Protein AF-A0A537WFZ5-F1 (afdb_monomer_lite)

Foldseek 3Di:
DPWFLFKWWDPDPQDIDTQGDQDPVLPPVFKDKDPDPVVLVVCVVVVPQPPWPPLQVVLQVVVVHQFWPTKDKDWADKIKIFGDPVSSLVSVVVQLVPVSSLVRVLVCQVVVIWMFGFGMWIWTKMKMFIHTDPVQPVDPVSVVVSLVSSLVSVCVVQVFHWADPDDRMIITGRRTRDTDTDPDTDHNVSSDDPDPPPPPDDPDDDDDDDDD

Radius of gyration: 24.65 Å; chains: 1; bounding box: 86×39×68 Å

Structure (mmCIF, N/CA/C/O backbone):
data_AF-A0A537WFZ5-F1
#
_entry.id   AF-A0A537WFZ5-F1
#
loop_
_atom_site.group_PDB
_atom_site.id
_atom_site.type_symbol
_atom_site.label_atom_id
_atom_site.label_alt_id
_atom_site.label_comp_id
_atom_site.label_asym_id
_atom_site.label_entity_id
_atom_site.label_seq_id
_atom_site.pdbx_PDB_ins_code
_atom_site.Cartn_x
_atom_site.Cartn_y
_atom_site.Cartn_z
_atom_site.occupancy
_atom_site.B_iso_or_equiv
_atom_site.auth_seq_id
_atom_site.auth_comp_id
_atom_site.auth_asym_id
_atom_site.auth_atom_id
_atom_site.pdbx_PDB_model_num
ATOM 1 N N . MET A 1 1 ? -5.715 5.660 2.283 1.00 48.41 1 MET A N 1
ATOM 2 C CA . MET A 1 1 ? -4.299 5.213 2.338 1.00 48.41 1 MET A CA 1
ATOM 3 C C . MET A 1 1 ? -4.259 3.782 2.892 1.00 48.41 1 MET A C 1
ATOM 5 O O . MET A 1 1 ? -5.272 3.344 3.417 1.00 48.41 1 MET A O 1
ATOM 9 N N . ARG A 1 2 ? -3.183 3.004 2.748 1.00 64.06 2 ARG A N 1
ATOM 10 C CA . ARG A 1 2 ? -2.953 1.803 3.579 1.00 64.06 2 ARG A CA 1
ATOM 11 C C . ARG A 1 2 ? -1.993 2.247 4.671 1.00 64.06 2 ARG A C 1
ATOM 13 O O . ARG A 1 2 ? -0.904 2.656 4.334 1.00 64.06 2 ARG A O 1
ATOM 20 N N . GLY A 1 3 ? -2.404 2.284 5.926 1.00 70.81 3 GLY A N 1
ATOM 21 C CA . GLY A 1 3 ? -1.593 2.871 6.992 1.00 70.81 3 GLY A CA 1
ATOM 22 C C . GLY A 1 3 ? -2.239 2.740 8.367 1.00 70.81 3 GLY A C 1
ATOM 23 O O . GLY A 1 3 ? -3.329 2.157 8.474 1.00 70.81 3 GLY A O 1
ATOM 24 N N . PRO A 1 4 ? -1.570 3.249 9.413 1.00 77.44 4 PRO A N 1
ATOM 25 C CA . PRO A 1 4 ? -2.107 3.225 10.759 1.00 77.44 4 PRO A CA 1
ATOM 26 C C . PRO A 1 4 ? -3.324 4.161 10.855 1.00 77.44 4 PRO A C 1
ATOM 28 O O . PRO A 1 4 ? -3.413 5.152 10.130 1.00 77.44 4 PRO A O 1
ATOM 31 N N . GLY A 1 5 ? -4.284 3.809 11.708 1.00 82.69 5 GLY A N 1
ATOM 32 C CA . GLY A 1 5 ? -5.535 4.543 11.918 1.00 82.69 5 GLY A CA 1
ATOM 33 C C . GLY A 1 5 ? -6.683 4.173 10.971 1.00 82.69 5 GLY A C 1
ATOM 34 O O . GLY A 1 5 ? -7.798 4.624 11.180 1.00 82.69 5 GLY A O 1
ATOM 35 N N . ALA A 1 6 ? -6.460 3.334 9.957 1.00 87.94 6 ALA A N 1
ATOM 36 C CA . ALA A 1 6 ? -7.540 2.751 9.152 1.00 87.94 6 ALA A CA 1
ATOM 37 C C . ALA A 1 6 ? -8.079 1.450 9.777 1.00 87.94 6 ALA A C 1
ATOM 39 O O . ALA A 1 6 ? -7.351 0.757 10.492 1.00 87.94 6 ALA A O 1
ATOM 40 N N . LEU A 1 7 ? -9.321 1.079 9.448 1.00 89.31 7 LEU A N 1
ATOM 41 C CA . LEU A 1 7 ? -9.919 -0.204 9.843 1.00 89.31 7 LEU A CA 1
ATOM 42 C C . LEU A 1 7 ? -9.693 -1.270 8.780 1.00 89.31 7 LEU A C 1
ATOM 44 O O . LEU A 1 7 ? -9.874 -1.016 7.586 1.00 89.31 7 LEU A O 1
ATOM 48 N N . TYR A 1 8 ? -9.386 -2.488 9.217 1.00 88.94 8 TYR A N 1
ATOM 49 C CA . TYR A 1 8 ? -9.155 -3.633 8.346 1.00 88.94 8 TYR A CA 1
ATOM 50 C C . TYR A 1 8 ? -9.973 -4.841 8.783 1.00 88.94 8 TYR A C 1
ATOM 52 O O . TYR A 1 8 ? -10.052 -5.147 9.968 1.00 88.94 8 TYR A O 1
ATOM 60 N N . VAL A 1 9 ? -10.531 -5.571 7.820 1.00 89.88 9 VAL A N 1
ATOM 61 C CA . VAL A 1 9 ? -11.100 -6.899 8.042 1.00 89.88 9 VAL A CA 1
ATOM 62 C C . VAL A 1 9 ? -10.014 -7.954 7.865 1.00 89.88 9 VAL A C 1
ATOM 64 O O . VAL A 1 9 ? -9.256 -7.911 6.896 1.00 89.88 9 VAL A O 1
ATOM 67 N N . VAL A 1 10 ? -9.940 -8.908 8.790 1.00 84.12 10 VAL A N 1
ATOM 68 C CA . VAL A 1 10 ? -8.989 -10.025 8.742 1.00 84.12 10 VAL A CA 1
ATOM 69 C C . VAL A 1 10 ? -9.604 -11.183 7.954 1.00 84.12 10 VAL A C 1
ATOM 71 O O . VAL A 1 10 ? -10.646 -11.723 8.329 1.00 84.12 10 VAL A O 1
ATOM 74 N N . GLU A 1 11 ? -8.951 -11.583 6.864 1.00 77.94 11 GLU A N 1
ATOM 75 C CA . GLU A 1 11 ? -9.445 -12.599 5.919 1.00 77.94 11 GLU A CA 1
ATOM 76 C C . GLU A 1 11 ? -8.850 -14.001 6.163 1.00 77.94 11 GLU A C 1
ATOM 78 O O . GLU A 1 11 ? -9.224 -14.959 5.488 1.00 77.94 11 GLU A O 1
ATOM 83 N N . GLY A 1 12 ? -7.969 -14.143 7.162 1.00 60.78 12 GLY A N 1
ATOM 84 C CA . GLY A 1 12 ? -7.248 -15.383 7.474 1.00 60.78 12 GLY A CA 1
ATOM 85 C C . GLY A 1 12 ? -5.925 -15.513 6.708 1.00 60.78 12 GLY A C 1
ATOM 86 O O . GLY A 1 12 ? -5.691 -14.826 5.717 1.00 60.78 12 GLY A O 1
ATOM 87 N N . GLY A 1 13 ? -5.008 -16.355 7.199 1.00 60.56 13 GLY A N 1
ATOM 88 C CA . GLY A 1 13 ? -3.699 -16.572 6.558 1.00 60.56 13 GLY A CA 1
ATOM 89 C C . GLY A 1 13 ? -2.814 -15.319 6.474 1.00 60.56 13 GLY A C 1
ATOM 90 O O . GLY A 1 13 ? -2.071 -15.164 5.512 1.00 60.56 13 GLY A O 1
ATOM 91 N N . GLY A 1 14 ? -2.944 -14.392 7.431 1.00 61.31 14 GLY A N 1
ATOM 92 C CA . GLY A 1 14 ? -2.208 -13.119 7.445 1.00 61.31 14 GLY A CA 1
ATOM 93 C C . GLY A 1 14 ? -2.745 -12.052 6.482 1.00 61.31 14 GLY A C 1
ATOM 94 O O . GLY A 1 14 ? -2.191 -10.959 6.416 1.00 61.31 14 GLY A O 1
ATOM 95 N N . ARG A 1 15 ? -3.830 -12.336 5.749 1.00 70.31 15 ARG A N 1
ATOM 96 C CA . ARG A 1 15 ? -4.445 -11.392 4.811 1.00 70.31 15 ARG A CA 1
ATOM 97 C C . ARG A 1 15 ? -5.442 -10.478 5.508 1.00 70.31 15 ARG A C 1
ATOM 99 O O . ARG A 1 15 ? -6.184 -10.900 6.398 1.00 70.31 15 ARG A O 1
ATOM 106 N N . TYR A 1 16 ? -5.488 -9.238 5.044 1.00 78.88 16 TYR A N 1
ATOM 107 C CA . TYR A 1 16 ? -6.430 -8.236 5.508 1.00 78.88 16 TYR A CA 1
ATOM 108 C C . TYR A 1 16 ? -6.828 -7.297 4.370 1.00 78.88 16 TYR A C 1
ATOM 110 O O . TYR A 1 16 ? -6.044 -7.028 3.457 1.00 78.88 16 TYR A O 1
ATOM 118 N N . ALA A 1 17 ? -8.051 -6.780 4.443 1.00 82.19 17 ALA A N 1
ATOM 119 C CA . ALA A 1 17 ? -8.586 -5.813 3.496 1.00 82.19 17 ALA A CA 1
ATOM 120 C C . ALA A 1 17 ? -9.059 -4.567 4.240 1.00 82.19 17 ALA A C 1
ATOM 122 O O . ALA A 1 17 ? -9.634 -4.650 5.322 1.00 82.19 17 ALA A O 1
ATOM 123 N N . LYS A 1 18 ? -8.800 -3.392 3.670 1.00 86.25 18 LYS A N 1
ATOM 124 C CA . LYS A 1 18 ? -9.205 -2.128 4.284 1.00 86.25 18 LYS A CA 1
ATOM 125 C C . LYS A 1 18 ? -10.718 -1.940 4.177 1.00 86.25 18 LYS A C 1
ATOM 127 O O . LYS A 1 18 ? -11.289 -2.160 3.112 1.00 86.25 18 LYS A O 1
ATOM 132 N N . VAL A 1 19 ? -11.329 -1.493 5.266 1.00 89.12 19 VAL A N 1
ATOM 133 C CA . VAL A 1 19 ? -12.771 -1.260 5.400 1.00 89.12 19 VAL A CA 1
ATOM 134 C C . VAL A 1 19 ? -13.070 0.235 5.401 1.00 89.12 19 VAL A C 1
ATOM 136 O O . VAL A 1 19 ? -13.844 0.703 4.569 1.00 89.12 19 VAL A O 1
ATOM 139 N N . CYS A 1 20 ? -1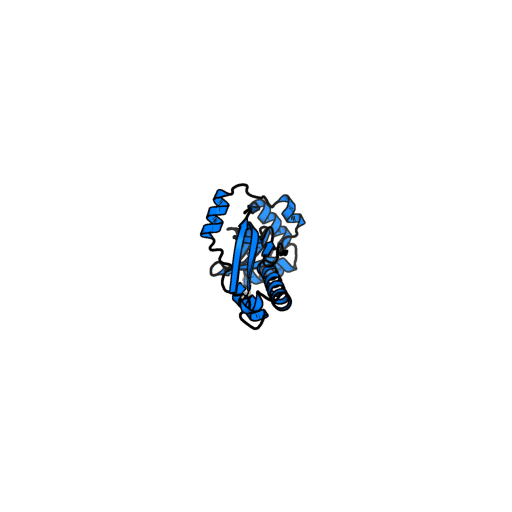2.413 0.983 6.289 1.00 90.12 20 CYS A N 1
ATOM 140 C CA . CYS A 1 20 ? -12.587 2.425 6.439 1.00 90.12 20 CYS A CA 1
ATOM 141 C C . CYS A 1 20 ? -11.230 3.119 6.528 1.00 90.12 20 CYS A C 1
ATOM 143 O O . CYS A 1 20 ? -10.274 2.556 7.064 1.00 90.12 20 CYS A O 1
ATOM 145 N N . ASP A 1 21 ? -11.158 4.338 6.004 1.00 88.12 21 ASP A N 1
ATOM 146 C CA . ASP A 1 21 ? -10.028 5.241 6.197 1.00 88.12 21 ASP A CA 1
ATOM 147 C C . ASP A 1 21 ? -10.410 6.276 7.258 1.00 88.12 21 ASP A C 1
ATOM 149 O O . ASP A 1 21 ? -11.473 6.889 7.152 1.00 88.12 21 ASP A O 1
ATOM 153 N N . ALA A 1 22 ? -9.532 6.506 8.233 1.00 86.00 22 ALA A N 1
ATOM 154 C CA . ALA A 1 22 ? -9.640 7.684 9.079 1.00 86.00 22 ALA A CA 1
ATOM 155 C C . ALA A 1 22 ? -9.398 8.949 8.252 1.00 86.00 22 ALA A C 1
ATOM 157 O O . ALA A 1 22 ? -8.610 8.956 7.297 1.00 86.00 22 ALA A O 1
ATOM 158 N N . GLU A 1 23 ? -10.069 10.033 8.630 1.00 83.00 23 GLU A N 1
ATOM 159 C CA . GLU A 1 23 ? -9.853 11.317 7.980 1.00 83.00 23 GLU A CA 1
ATOM 160 C C . GLU A 1 23 ? -8.439 11.846 8.277 1.00 83.00 23 GLU A C 1
ATOM 162 O O . GLU A 1 23 ? -7.976 11.736 9.416 1.00 83.00 23 GLU A O 1
ATOM 167 N N . PRO A 1 24 ? -7.744 12.451 7.292 1.00 80.06 24 PRO A N 1
ATOM 168 C CA . PRO A 1 24 ? -6.348 12.870 7.452 1.00 80.06 24 PRO A CA 1
ATOM 169 C C . PRO A 1 24 ? -6.105 13.762 8.673 1.00 80.06 24 PRO A C 1
ATOM 171 O O . PRO A 1 24 ? -5.139 13.558 9.403 1.00 80.06 24 PRO A O 1
ATOM 174 N N . HIS A 1 25 ? -7.026 14.688 8.944 1.00 80.12 25 HIS A N 1
ATOM 175 C CA . HIS A 1 25 ? -6.918 15.641 10.046 1.00 80.12 25 HIS A CA 1
ATOM 176 C C . HIS A 1 25 ? -6.938 14.973 11.435 1.00 80.12 25 HIS A C 1
ATOM 178 O O . HIS A 1 25 ? -6.377 15.512 12.383 1.00 80.12 25 HIS A O 1
ATOM 184 N N . VAL A 1 26 ? -7.553 13.789 11.566 1.00 80.75 26 VAL A N 1
ATOM 185 C CA . VAL A 1 26 ? -7.571 13.016 12.820 1.00 80.75 26 VAL A CA 1
ATOM 186 C C . VAL A 1 26 ? -6.215 12.336 13.053 1.00 80.75 26 VAL A C 1
ATOM 188 O O . VAL A 1 26 ? -5.819 12.097 14.191 1.00 80.75 26 VAL A O 1
ATOM 191 N N . LEU A 1 27 ? -5.477 12.042 11.979 1.00 82.19 27 LEU A N 1
ATOM 192 C CA . LEU A 1 27 ? -4.207 11.317 12.026 1.00 82.19 27 LEU A CA 1
ATOM 193 C C . LEU A 1 27 ? -2.995 12.229 12.264 1.00 82.19 27 LEU A C 1
ATOM 195 O O . LEU A 1 27 ? -2.023 11.786 12.878 1.00 82.19 27 LEU A O 1
ATOM 199 N N . GLU A 1 28 ? -3.041 13.484 11.805 1.00 77.62 28 GLU A N 1
ATOM 200 C CA . GLU A 1 28 ? -1.893 14.410 11.773 1.00 77.62 28 GLU A CA 1
ATOM 201 C C . GLU A 1 28 ? -1.193 14.612 13.126 1.00 77.62 28 GLU A C 1
ATOM 203 O O . GLU A 1 28 ? 0.026 14.776 13.166 1.00 77.62 28 GLU A O 1
ATOM 208 N N . THR A 1 29 ? -1.929 14.565 14.237 1.00 79.94 29 THR A N 1
ATOM 209 C CA . THR A 1 29 ? -1.378 14.765 15.590 1.00 79.94 29 THR A CA 1
ATOM 210 C C . THR A 1 29 ? -1.155 13.466 16.366 1.00 79.94 29 THR A C 1
ATOM 212 O O . THR A 1 29 ? -0.522 13.484 17.423 1.00 79.94 29 THR A O 1
ATOM 215 N N . LYS A 1 30 ? -1.654 12.340 15.844 1.00 84.44 30 LYS A N 1
ATOM 216 C CA . LYS A 1 30 ? -1.712 11.044 16.541 1.00 84.44 30 LYS A CA 1
ATOM 217 C C . LYS A 1 30 ? -0.717 10.023 16.003 1.00 84.44 30 LYS A C 1
ATOM 219 O O . LYS A 1 30 ? -0.294 9.129 16.733 1.00 84.44 30 LYS A O 1
ATOM 224 N N . VAL A 1 31 ? -0.310 10.168 14.743 1.00 83.62 31 VAL A N 1
ATOM 225 C CA . VAL A 1 31 ? 0.715 9.321 14.131 1.00 83.62 31 VAL A CA 1
ATOM 226 C C . VAL A 1 31 ? 2.101 9.807 14.540 1.00 83.62 31 VAL A C 1
ATOM 228 O O . VAL A 1 31 ? 2.489 10.945 14.279 1.00 83.62 31 VAL A O 1
ATOM 231 N N . ARG A 1 32 ? 2.889 8.916 15.140 1.00 82.75 32 ARG A N 1
ATOM 232 C CA . ARG A 1 32 ? 4.284 9.165 15.510 1.00 82.75 32 ARG A CA 1
ATOM 233 C C . ARG A 1 32 ? 5.209 8.335 14.634 1.00 82.75 32 ARG A C 1
ATOM 235 O O . ARG A 1 32 ? 4.959 7.156 14.407 1.00 82.75 32 ARG A O 1
ATOM 242 N N . LYS A 1 33 ? 6.296 8.939 14.148 1.00 77.12 33 LYS A N 1
ATOM 243 C CA . LYS A 1 33 ? 7.373 8.195 13.483 1.00 77.12 33 LYS A CA 1
ATOM 244 C C . LYS A 1 33 ? 8.338 7.665 14.538 1.00 77.12 33 LYS A C 1
ATOM 246 O O . LYS A 1 33 ? 8.934 8.450 15.274 1.00 77.12 33 LYS A O 1
ATOM 251 N N . SER A 1 34 ? 8.483 6.347 14.605 1.00 66.44 34 SER A N 1
ATOM 252 C CA . SER A 1 34 ? 9.404 5.687 15.523 1.00 66.44 34 SER A CA 1
ATOM 253 C C . SER A 1 34 ? 10.852 5.849 15.020 1.00 66.44 34 SER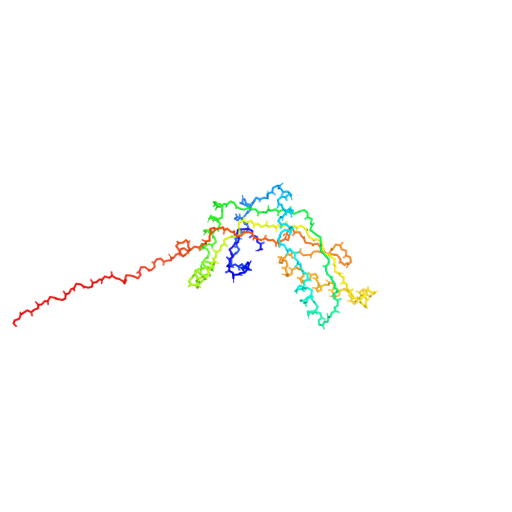 A C 1
ATOM 255 O O . SER A 1 34 ? 11.111 5.611 13.836 1.00 66.44 34 SER A O 1
ATOM 257 N N . PRO A 1 35 ? 11.804 6.281 15.869 1.00 56.03 35 PRO A N 1
ATOM 258 C CA . PRO A 1 35 ? 13.141 6.701 15.447 1.00 56.03 35 PRO A CA 1
ATOM 259 C C . PRO A 1 35 ? 14.187 5.574 15.350 1.00 56.03 35 PRO A C 1
ATOM 261 O O . PRO A 1 35 ? 15.377 5.878 15.354 1.00 56.03 35 PRO A O 1
ATOM 264 N N . THR A 1 36 ? 13.812 4.290 15.290 1.00 55.75 36 THR A N 1
ATOM 265 C CA . THR A 1 36 ? 14.770 3.166 15.405 1.00 55.75 36 THR A CA 1
ATOM 266 C C . THR A 1 36 ? 14.996 2.393 14.094 1.00 55.75 36 THR A C 1
ATOM 268 O O . THR A 1 36 ? 14.282 1.430 13.823 1.00 55.75 36 THR A O 1
ATOM 271 N N . PRO A 1 37 ? 16.047 2.720 13.308 1.00 56.59 37 PRO A N 1
ATOM 272 C CA . PRO A 1 37 ? 16.432 1.985 12.098 1.00 56.59 37 PRO A CA 1
ATOM 273 C C . PRO A 1 37 ? 16.705 0.486 12.297 1.00 56.59 37 PRO A C 1
ATOM 275 O O . PRO A 1 37 ? 16.480 -0.298 11.382 1.00 56.59 37 PRO A O 1
ATOM 278 N N . SER A 1 38 ? 17.176 0.065 13.476 1.00 56.88 38 SER A N 1
ATOM 279 C CA . SER A 1 38 ? 17.546 -1.334 13.747 1.00 56.88 38 SER A CA 1
ATOM 280 C C . SER A 1 38 ? 16.336 -2.271 13.807 1.00 56.88 38 SER A C 1
ATOM 282 O O . SER A 1 38 ? 16.296 -3.267 13.097 1.00 56.88 38 SER A O 1
ATOM 284 N N . GLN A 1 39 ? 15.296 -1.910 14.562 1.00 57.97 39 GLN A N 1
ATOM 285 C CA . GLN A 1 39 ? 14.044 -2.687 14.626 1.00 57.97 39 GLN A CA 1
ATOM 286 C C . GLN A 1 39 ? 13.294 -2.699 13.286 1.00 57.97 39 GLN A C 1
ATOM 288 O O . GLN A 1 39 ? 12.535 -3.620 12.980 1.00 57.97 39 GLN A O 1
ATOM 293 N N . VAL A 1 40 ? 13.497 -1.651 12.489 1.00 60.16 40 VAL A N 1
ATOM 294 C CA . VAL A 1 40 ? 12.935 -1.507 11.151 1.00 60.16 40 VAL A CA 1
ATOM 295 C C . VAL A 1 40 ? 13.623 -2.451 10.161 1.00 60.16 40 VAL A C 1
ATOM 297 O O . VAL A 1 40 ? 12.939 -3.065 9.346 1.00 60.16 40 VAL A O 1
ATOM 300 N N . HIS A 1 41 ? 14.946 -2.607 10.256 1.00 58.19 41 HIS A N 1
ATOM 301 C CA . HIS A 1 41 ? 15.717 -3.535 9.429 1.00 58.19 41 HIS A CA 1
ATOM 302 C C . HIS A 1 41 ? 15.302 -4.992 9.674 1.00 58.19 41 HIS A C 1
ATOM 304 O O . HIS A 1 41 ? 14.929 -5.680 8.729 1.00 58.19 41 HIS A O 1
ATOM 310 N N . ASP A 1 42 ? 15.211 -5.417 10.937 1.00 60.09 42 ASP A N 1
ATOM 311 C CA . ASP A 1 42 ? 14.790 -6.781 11.293 1.00 60.09 42 ASP A CA 1
ATOM 312 C C . ASP A 1 42 ? 13.356 -7.089 10.817 1.00 60.09 42 ASP A C 1
ATOM 314 O O . ASP A 1 42 ? 13.044 -8.198 10.373 1.00 60.09 42 ASP A O 1
ATOM 318 N N . ARG A 1 43 ? 12.455 -6.095 10.867 1.00 57.88 43 ARG A N 1
ATOM 319 C CA . ARG A 1 43 ? 11.094 -6.207 10.312 1.00 57.88 43 ARG A CA 1
ATOM 320 C C . ARG A 1 43 ? 11.085 -6.268 8.786 1.00 57.88 43 ARG A C 1
ATOM 322 O O . ARG A 1 43 ? 10.250 -6.980 8.237 1.00 57.88 43 ARG A O 1
ATOM 329 N N . LEU A 1 44 ? 11.986 -5.546 8.114 1.00 58.28 44 LEU A N 1
ATOM 330 C CA . LEU A 1 44 ? 12.176 -5.618 6.663 1.00 58.28 44 LEU A CA 1
ATOM 331 C C . LEU A 1 44 ? 12.668 -6.999 6.220 1.00 58.28 44 LEU A C 1
ATOM 333 O O . LEU A 1 44 ? 12.147 -7.551 5.255 1.00 58.28 44 LEU A O 1
ATOM 337 N N . GLU A 1 45 ? 13.616 -7.581 6.947 1.00 53.75 45 GLU A N 1
ATOM 338 C CA . GLU A 1 45 ? 14.165 -8.901 6.630 1.00 53.75 45 GLU A CA 1
ATOM 339 C C . GLU A 1 45 ? 13.177 -10.037 6.938 1.00 53.75 45 GLU A C 1
ATOM 341 O O . GLU A 1 45 ? 12.987 -10.939 6.121 1.00 53.75 45 GLU A O 1
ATOM 346 N N . SER A 1 46 ? 12.488 -9.980 8.083 1.00 50.06 46 SER A N 1
ATOM 347 C CA . SER A 1 46 ? 11.521 -11.014 8.491 1.00 50.06 46 SER A CA 1
ATOM 348 C C . SER A 1 46 ? 10.164 -10.921 7.786 1.00 50.06 46 SER A C 1
ATOM 350 O O . SER A 1 46 ? 9.443 -11.915 7.707 1.00 50.06 46 SER A O 1
ATOM 352 N N . GLY A 1 47 ? 9.806 -9.748 7.255 1.00 48.53 47 GLY A N 1
ATOM 353 C CA . GLY A 1 47 ? 8.507 -9.496 6.631 1.00 48.53 47 GLY A CA 1
ATOM 354 C C . GLY A 1 47 ? 8.322 -10.101 5.238 1.00 48.53 47 GLY A C 1
ATOM 355 O O . GLY A 1 47 ? 7.229 -9.990 4.687 1.00 48.53 47 GLY A O 1
ATOM 356 N N . GLY A 1 48 ? 9.349 -10.744 4.664 1.00 38.25 48 GLY A N 1
ATOM 357 C CA . GLY A 1 48 ? 9.216 -11.479 3.404 1.00 38.25 48 GLY A CA 1
ATOM 358 C C . GLY A 1 48 ? 8.677 -10.616 2.261 1.00 38.25 48 GLY A C 1
ATOM 359 O O . GLY A 1 48 ? 7.825 -11.064 1.494 1.00 38.25 48 GLY A O 1
ATOM 360 N N . PHE A 1 49 ? 9.124 -9.359 2.165 1.00 47.69 49 PHE A N 1
ATOM 361 C CA . PHE A 1 49 ? 8.684 -8.436 1.122 1.00 47.69 49 PHE A CA 1
ATOM 362 C C . PHE A 1 49 ? 9.250 -8.890 -0.213 1.00 47.69 49 PHE A C 1
ATOM 364 O O . PHE A 1 49 ? 10.340 -8.477 -0.588 1.00 47.69 49 PHE A O 1
ATOM 371 N N . SER A 1 50 ? 8.526 -9.754 -0.919 1.00 42.91 50 SER A N 1
ATOM 372 C CA . SER A 1 50 ? 8.824 -10.129 -2.294 1.00 42.91 50 SER A CA 1
ATOM 373 C C . SER A 1 50 ? 7.760 -9.519 -3.206 1.00 42.91 50 SER A C 1
ATOM 375 O O . SER A 1 50 ? 6.637 -10.014 -3.292 1.00 42.91 50 SER A O 1
ATOM 377 N N . LEU A 1 51 ? 8.109 -8.449 -3.919 1.00 51.91 51 LEU A N 1
ATOM 378 C CA . LEU A 1 51 ? 7.284 -7.849 -4.983 1.00 51.91 51 LEU A CA 1
ATOM 379 C C . LEU A 1 51 ? 7.119 -8.772 -6.219 1.00 51.91 51 LEU A C 1
ATOM 381 O O . LEU A 1 51 ? 6.560 -8.374 -7.236 1.00 51.91 51 LEU A O 1
ATOM 385 N N . SER A 1 52 ? 7.628 -10.004 -6.173 1.00 55.78 52 SER A N 1
ATOM 386 C CA . SER A 1 52 ? 8.470 -10.525 -7.254 1.00 55.78 52 SER A CA 1
ATOM 387 C C . SER A 1 52 ? 7.821 -11.494 -8.252 1.00 55.78 52 SER A C 1
ATOM 389 O O . SER A 1 52 ? 8.522 -11.969 -9.137 1.00 55.78 52 SER A O 1
ATOM 391 N N . GLY A 1 53 ? 6.512 -11.765 -8.190 1.00 56.25 53 GLY A N 1
ATOM 392 C CA . GLY A 1 53 ? 5.846 -12.651 -9.169 1.00 56.25 53 GLY A CA 1
ATOM 393 C C . GLY A 1 53 ? 4.529 -12.094 -9.699 1.00 56.25 53 GLY A C 1
ATOM 394 O O . GLY A 1 53 ? 4.429 -11.688 -10.851 1.00 56.25 53 GLY A O 1
ATOM 395 N N . ALA A 1 54 ? 3.533 -11.973 -8.821 1.00 64.06 54 ALA A N 1
ATOM 396 C CA . ALA A 1 54 ? 2.180 -11.573 -9.216 1.00 64.06 54 ALA A CA 1
ATOM 397 C C . ALA A 1 54 ? 2.099 -10.167 -9.845 1.00 64.06 54 ALA A C 1
ATOM 399 O O . ALA A 1 54 ? 1.256 -9.921 -10.707 1.00 64.06 54 ALA A O 1
ATOM 400 N N . LEU A 1 55 ? 2.967 -9.234 -9.432 1.00 72.25 55 LEU A N 1
ATOM 401 C CA . LEU A 1 55 ? 3.025 -7.899 -10.033 1.00 72.25 55 LEU A CA 1
ATOM 402 C C . LEU A 1 55 ? 3.604 -7.947 -11.452 1.00 72.25 55 LEU A C 1
ATOM 404 O O . LEU A 1 55 ? 3.065 -7.309 -12.354 1.00 72.25 55 LEU A O 1
ATOM 408 N N . LEU A 1 56 ? 4.669 -8.724 -11.649 1.00 76.38 56 LEU A N 1
ATOM 409 C CA . LEU A 1 56 ? 5.283 -8.929 -12.958 1.00 76.38 56 LEU A CA 1
ATOM 410 C C . LEU A 1 56 ? 4.291 -9.590 -13.927 1.00 76.38 56 LEU A C 1
ATOM 412 O O . LEU A 1 56 ? 4.132 -9.126 -15.057 1.00 76.38 56 LEU A O 1
ATOM 416 N N . ASP A 1 57 ? 3.568 -10.608 -13.457 1.00 77.62 57 ASP A N 1
ATOM 417 C CA . ASP A 1 57 ? 2.522 -11.288 -14.225 1.00 77.62 57 ASP A CA 1
ATOM 418 C C . ASP A 1 57 ? 1.384 -10.334 -14.598 1.00 77.62 57 ASP A C 1
ATOM 420 O O . ASP A 1 57 ? 0.946 -10.315 -15.745 1.00 77.62 57 ASP A O 1
ATOM 424 N N . SER A 1 58 ? 0.939 -9.492 -13.659 1.00 78.19 58 SER A N 1
ATOM 425 C CA . SER A 1 58 ? -0.091 -8.474 -13.903 1.00 78.19 58 SER A CA 1
ATOM 426 C C . SER A 1 58 ? 0.338 -7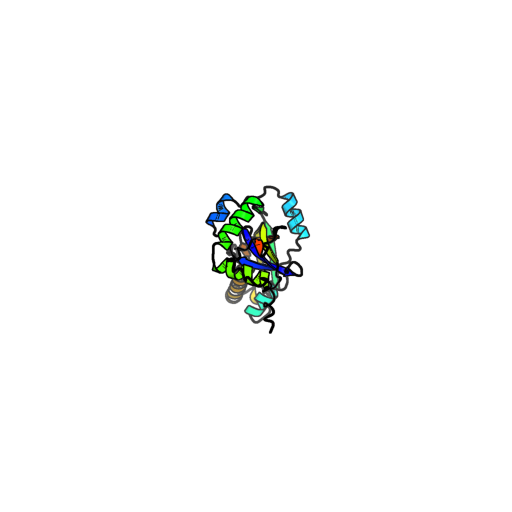.467 -14.976 1.00 78.19 58 SER A C 1
ATOM 428 O O . SER A 1 58 ? -0.423 -7.163 -15.899 1.00 78.19 58 SER A O 1
ATOM 430 N N . ILE A 1 59 ? 1.585 -6.992 -14.909 1.00 81.62 59 ILE A N 1
ATOM 431 C CA . ILE A 1 59 ? 2.138 -6.059 -15.896 1.00 81.62 59 ILE A CA 1
ATOM 432 C C . ILE A 1 59 ? 2.188 -6.716 -17.275 1.00 81.62 59 ILE A C 1
ATOM 434 O O . ILE A 1 59 ? 1.662 -6.156 -18.239 1.00 81.62 59 ILE A O 1
ATOM 438 N N . ASN A 1 60 ? 2.750 -7.919 -17.378 1.00 82.50 60 ASN A N 1
ATOM 439 C CA . ASN A 1 60 ? 2.846 -8.635 -18.650 1.00 82.50 60 ASN A CA 1
ATOM 440 C C . ASN A 1 60 ? 1.466 -9.019 -19.214 1.00 82.50 60 ASN A C 1
ATOM 442 O O . ASN A 1 60 ? 1.250 -8.920 -20.423 1.00 82.50 60 ASN A O 1
ATOM 446 N N . ALA A 1 61 ? 0.502 -9.367 -18.357 1.00 83.31 61 ALA A N 1
ATOM 447 C CA . ALA A 1 61 ? -0.883 -9.598 -18.759 1.00 83.31 61 ALA A CA 1
ATOM 448 C C . ALA A 1 61 ? -1.522 -8.327 -19.341 1.00 83.31 61 ALA A C 1
ATOM 450 O O . ALA A 1 61 ? -2.136 -8.388 -20.406 1.00 83.31 61 ALA A O 1
ATOM 451 N N . SER A 1 62 ? -1.321 -7.164 -18.707 1.00 82.94 62 SER A N 1
ATOM 452 C CA . SER A 1 62 ? -1.822 -5.878 -19.221 1.00 82.94 62 SER A CA 1
ATOM 453 C C . SER A 1 62 ? -1.209 -5.492 -20.575 1.00 82.94 62 SER A C 1
ATOM 455 O O . SER A 1 62 ? -1.853 -4.839 -21.395 1.00 82.94 62 SER A O 1
ATOM 457 N N . LEU A 1 63 ? 0.022 -5.941 -20.829 1.00 82.75 63 LEU A N 1
ATOM 458 C CA . LEU A 1 63 ? 0.769 -5.714 -22.066 1.00 82.75 63 LEU A CA 1
ATOM 459 C C . LEU A 1 63 ? 0.506 -6.781 -23.145 1.00 82.75 63 LEU A C 1
ATOM 461 O O . LEU A 1 63 ? 1.036 -6.677 -24.259 1.00 82.75 63 LEU A O 1
ATOM 465 N N . GLY A 1 64 ? -0.290 -7.806 -22.822 1.00 80.00 64 GLY A N 1
ATOM 466 C CA . GLY A 1 64 ? -0.663 -8.908 -23.711 1.00 80.00 64 GLY A CA 1
ATOM 467 C C . GLY A 1 64 ? 0.494 -9.825 -24.123 1.00 80.00 64 GLY A C 1
ATOM 468 O O . GLY A 1 64 ? 0.338 -10.606 -25.059 1.00 80.00 64 GLY A O 1
ATOM 469 N N . ALA A 1 65 ? 1.662 -9.706 -23.485 1.00 80.81 65 ALA A N 1
ATOM 470 C CA . ALA A 1 65 ? 2.855 -10.500 -23.765 1.00 80.81 65 ALA A CA 1
ATOM 471 C C . ALA A 1 65 ? 3.909 -10.302 -22.666 1.00 80.81 65 ALA A C 1
ATOM 473 O O . ALA A 1 65 ? 3.912 -9.285 -21.974 1.00 80.81 65 ALA A O 1
ATOM 474 N N . THR A 1 66 ? 4.874 -11.220 -22.586 1.00 82.06 66 THR A N 1
ATOM 475 C CA . THR A 1 66 ? 6.097 -11.022 -21.798 1.00 82.06 66 THR A CA 1
ATOM 476 C C . THR A 1 66 ? 6.934 -9.915 -22.437 1.00 82.06 66 THR A C 1
ATOM 478 O O . THR A 1 66 ? 7.554 -10.108 -23.488 1.00 82.06 66 THR A O 1
ATOM 481 N N . ARG A 1 67 ? 6.872 -8.723 -21.841 1.00 84.12 67 ARG A N 1
ATOM 482 C CA . ARG A 1 67 ? 7.613 -7.526 -22.264 1.00 84.12 67 ARG A CA 1
ATOM 483 C C . ARG A 1 67 ? 8.508 -6.983 -21.155 1.00 84.12 67 ARG A C 1
ATOM 485 O O . ARG A 1 67 ? 9.534 -6.390 -21.464 1.00 84.12 67 ARG A O 1
ATOM 492 N N . VAL A 1 68 ? 8.137 -7.198 -19.895 1.00 84.88 68 VAL A N 1
ATOM 493 C CA . VAL A 1 68 ? 8.961 -6.917 -18.716 1.00 84.88 68 VAL A CA 1
ATOM 494 C C . VAL A 1 68 ? 9.555 -8.234 -18.233 1.00 84.88 68 VAL A C 1
ATOM 496 O O . VAL A 1 68 ? 8.813 -9.192 -18.004 1.00 84.88 68 VAL A O 1
ATOM 499 N N . SER A 1 69 ? 10.879 -8.283 -18.104 1.00 84.94 69 SER A N 1
ATOM 500 C CA . SER A 1 69 ? 11.624 -9.480 -17.702 1.00 84.94 69 SER A CA 1
ATOM 501 C C . SER A 1 69 ? 11.798 -9.558 -16.185 1.00 84.94 69 SER A C 1
ATOM 503 O O . SER A 1 69 ? 11.642 -10.627 -15.599 1.00 84.94 69 SER A O 1
ATOM 505 N N . SER A 1 70 ? 12.066 -8.428 -15.530 1.00 83.62 70 SER A N 1
ATOM 506 C CA . SER A 1 70 ? 12.161 -8.340 -14.073 1.00 83.62 70 SER A CA 1
ATOM 507 C C . SER A 1 70 ? 11.926 -6.915 -13.569 1.00 83.62 70 SER A C 1
ATOM 509 O O . SER A 1 70 ? 11.991 -5.938 -14.318 1.00 83.62 70 SER A O 1
ATOM 511 N N . ILE A 1 71 ? 11.634 -6.800 -12.274 1.00 81.50 71 ILE A N 1
ATOM 512 C CA . ILE A 1 71 ? 11.576 -5.523 -11.563 1.00 81.50 71 ILE A CA 1
ATOM 513 C C . ILE A 1 71 ? 12.473 -5.650 -10.339 1.00 81.50 71 ILE A C 1
ATOM 515 O O . ILE A 1 71 ? 12.167 -6.403 -9.414 1.00 81.50 71 ILE A O 1
ATOM 519 N N . GLU A 1 72 ? 13.578 -4.916 -10.340 1.00 82.38 72 GLU A N 1
ATOM 520 C CA . GLU A 1 72 ? 14.422 -4.756 -9.162 1.00 82.38 72 GLU A CA 1
ATOM 521 C C . GLU A 1 72 ? 13.843 -3.649 -8.284 1.00 82.38 72 GLU A C 1
ATOM 523 O O . GLU A 1 72 ? 13.309 -2.657 -8.787 1.00 82.38 72 GLU A O 1
ATOM 528 N N . TYR A 1 73 ? 13.961 -3.790 -6.967 1.00 77.31 73 TYR A N 1
ATOM 529 C CA . TYR A 1 73 ? 13.607 -2.727 -6.037 1.00 77.31 73 TYR A CA 1
ATOM 530 C C . TYR A 1 73 ? 14.648 -2.583 -4.936 1.00 77.31 73 TYR A C 1
ATOM 532 O O . TYR A 1 73 ? 15.308 -3.536 -4.528 1.00 77.31 73 TYR A O 1
ATOM 540 N N . THR 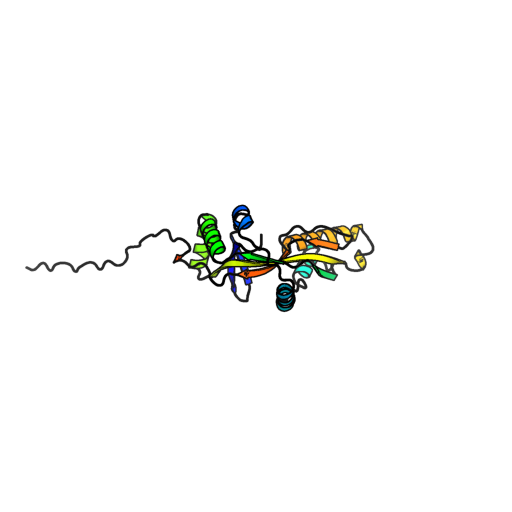A 1 74 ? 14.786 -1.360 -4.445 1.00 77.81 74 THR A N 1
ATOM 541 C CA . THR A 1 74 ? 15.624 -1.022 -3.298 1.00 77.81 74 THR A CA 1
ATOM 542 C C . THR A 1 74 ? 14.821 -0.152 -2.350 1.00 77.81 74 THR A C 1
ATOM 544 O O . THR A 1 74 ? 14.235 0.849 -2.768 1.00 77.81 74 THR A O 1
ATOM 547 N N . LEU A 1 75 ? 14.811 -0.533 -1.076 1.00 76.50 75 LEU A N 1
ATOM 548 C CA . LEU A 1 75 ? 14.184 0.226 -0.001 1.00 76.50 75 LEU A CA 1
ATOM 549 C C . LEU A 1 75 ? 15.225 1.145 0.642 1.00 76.50 75 LEU A C 1
ATOM 551 O O . LEU A 1 75 ? 16.342 0.723 0.931 1.00 76.50 75 LEU A O 1
ATOM 555 N N . ALA A 1 76 ? 14.851 2.397 0.856 1.00 76.31 76 ALA A N 1
ATOM 556 C CA . ALA A 1 76 ? 15.645 3.423 1.511 1.00 76.31 76 ALA A CA 1
ATOM 557 C C . ALA A 1 76 ? 14.795 4.137 2.566 1.00 76.31 76 ALA A C 1
ATOM 559 O O . ALA A 1 76 ? 13.566 4.174 2.468 1.00 76.31 76 ALA A O 1
ATOM 560 N N . ASP A 1 77 ? 15.467 4.702 3.568 1.00 76.69 77 ASP A N 1
ATOM 561 C CA . ASP A 1 77 ? 14.862 5.537 4.611 1.00 76.69 77 ASP A CA 1
ATOM 562 C C . ASP A 1 77 ? 13.632 4.897 5.277 1.00 76.69 77 ASP A C 1
ATOM 564 O O . ASP A 1 77 ? 12.546 5.489 5.294 1.00 76.69 77 ASP A O 1
ATOM 568 N N . PRO A 1 78 ? 13.744 3.657 5.784 1.00 75.75 78 PRO A N 1
ATOM 569 C CA . PRO A 1 78 ? 12.579 2.974 6.291 1.00 75.75 78 PRO A CA 1
ATOM 570 C C . PRO A 1 78 ? 12.164 3.579 7.639 1.00 75.75 78 PRO A C 1
ATOM 572 O O . PRO A 1 78 ? 12.989 3.895 8.497 1.00 75.75 78 PRO A O 1
ATOM 575 N N . ALA A 1 79 ? 10.860 3.743 7.823 1.00 77.56 79 ALA A N 1
ATOM 576 C CA . ALA A 1 79 ? 10.261 4.383 8.981 1.00 77.56 79 ALA A CA 1
ATOM 577 C C . ALA A 1 79 ? 9.022 3.612 9.430 1.00 77.56 79 ALA A C 1
ATOM 579 O O . ALA A 1 79 ? 8.184 3.225 8.612 1.00 77.56 79 ALA A O 1
ATOM 580 N N . ILE A 1 80 ? 8.871 3.441 10.742 1.00 77.94 80 ILE A N 1
ATOM 581 C CA . ILE A 1 80 ? 7.631 2.942 11.338 1.00 77.94 80 ILE A CA 1
ATOM 582 C C . ILE A 1 80 ? 6.798 4.143 11.756 1.00 77.94 80 ILE A C 1
ATOM 584 O O . ILE A 1 80 ? 7.266 4.993 12.505 1.00 77.94 80 ILE A O 1
ATOM 588 N N . SER A 1 81 ? 5.570 4.208 11.262 1.00 82.38 81 SER A N 1
ATOM 589 C CA . SER A 1 81 ? 4.557 5.142 11.743 1.00 82.38 81 SER A CA 1
ATOM 590 C C . SER A 1 81 ? 3.606 4.382 12.658 1.00 82.38 81 SER A C 1
ATOM 592 O O . SER A 1 81 ? 3.062 3.365 12.239 1.00 82.38 81 SER A O 1
ATOM 594 N N . GLU A 1 82 ? 3.410 4.845 13.885 1.00 83.94 82 GLU A N 1
ATOM 595 C CA . GLU A 1 82 ? 2.608 4.172 14.910 1.00 83.94 82 GLU A CA 1
ATOM 596 C C . GLU A 1 82 ? 1.620 5.128 15.576 1.00 83.94 82 GLU A C 1
ATOM 598 O O . GLU A 1 82 ? 1.837 6.339 15.619 1.00 83.94 82 GLU A O 1
ATOM 603 N N . ILE A 1 83 ? 0.524 4.572 16.081 1.00 83.38 83 ILE A N 1
ATOM 604 C CA . ILE A 1 83 ? -0.500 5.280 16.846 1.00 83.38 83 ILE A CA 1
ATOM 605 C C . ILE A 1 83 ? -0.636 4.568 18.191 1.00 83.38 83 ILE A C 1
ATOM 607 O O . ILE A 1 83 ? -0.643 3.337 18.254 1.00 83.38 83 ILE A O 1
ATOM 611 N N . SER A 1 84 ? -0.714 5.341 19.276 1.00 84.12 84 SER A N 1
ATOM 612 C CA . SER A 1 84 ? -0.898 4.778 20.614 1.00 84.12 84 SER A CA 1
ATOM 613 C C . SER A 1 84 ? -2.265 4.093 20.743 1.00 84.12 84 SER A C 1
ATOM 615 O O . SER A 1 84 ? -3.213 4.447 20.047 1.00 84.12 84 SER A O 1
ATOM 617 N N . LEU A 1 85 ? -2.400 3.128 21.657 1.00 80.31 85 LEU A N 1
ATOM 618 C CA . LEU A 1 85 ? -3.676 2.429 21.859 1.00 80.31 85 LEU A CA 1
ATOM 619 C C . LEU A 1 85 ? -4.825 3.380 22.233 1.00 80.31 85 LEU A C 1
ATOM 621 O O . LEU A 1 85 ? -5.926 3.216 21.721 1.00 80.31 85 LEU A O 1
ATOM 625 N N . SER A 1 86 ? -4.574 4.392 23.069 1.00 82.50 86 SER A N 1
ATOM 626 C CA . SER A 1 86 ? -5.593 5.391 23.425 1.00 82.50 86 SER A CA 1
ATOM 627 C C . SER A 1 86 ? -6.012 6.239 22.225 1.00 82.50 86 SER A C 1
ATOM 629 O O . SER A 1 86 ? -7.197 6.479 22.018 1.00 82.50 86 SER A O 1
ATOM 631 N N . ASP A 1 87 ? -5.046 6.647 21.399 1.00 88.06 87 ASP A N 1
ATOM 632 C CA . ASP A 1 87 ? -5.319 7.426 20.192 1.00 88.06 87 ASP A CA 1
ATOM 633 C C . ASP A 1 87 ? -6.091 6.608 19.148 1.00 88.06 87 ASP A C 1
ATOM 635 O O . ASP A 1 87 ? -6.943 7.166 18.456 1.00 88.06 87 ASP A O 1
ATOM 639 N N . LEU A 1 88 ? -5.810 5.301 19.046 1.00 85.31 88 LEU A N 1
ATOM 640 C CA . LEU A 1 88 ? -6.527 4.374 18.167 1.00 85.31 88 LEU A CA 1
ATOM 641 C C . LEU A 1 88 ? -8.002 4.275 18.540 1.00 85.31 88 LEU A C 1
ATOM 643 O O . LEU A 1 88 ? -8.829 4.398 17.646 1.00 85.31 88 LEU A O 1
ATOM 647 N N . SER A 1 89 ? -8.335 4.119 19.825 1.00 85.25 89 SER A N 1
ATOM 648 C CA . SER A 1 89 ? -9.736 4.071 20.265 1.00 85.25 89 SER A CA 1
ATOM 649 C C . SER A 1 89 ? -10.494 5.347 19.894 1.00 85.25 89 SER A C 1
ATOM 651 O O . SER A 1 89 ? -11.589 5.284 19.350 1.00 85.25 89 SER A O 1
ATOM 653 N N . GLU A 1 90 ? -9.885 6.518 20.079 1.00 86.69 90 GLU A N 1
ATOM 654 C CA . GLU A 1 90 ? -10.513 7.779 19.668 1.00 86.69 90 GLU A CA 1
ATOM 655 C C . GLU A 1 90 ? -10.693 7.889 18.140 1.00 86.69 90 GLU A C 1
ATOM 657 O O . GLU A 1 90 ? -11.669 8.468 17.662 1.00 86.69 90 GLU A O 1
ATOM 662 N N . ILE A 1 91 ? -9.745 7.363 17.355 1.00 87.75 91 ILE A N 1
ATOM 663 C CA . ILE A 1 91 ? -9.844 7.317 15.888 1.00 87.75 91 ILE A CA 1
ATOM 664 C C . ILE A 1 91 ? -10.952 6.347 15.452 1.00 87.75 91 ILE A C 1
ATOM 666 O O . ILE A 1 91 ? -11.713 6.660 14.535 1.00 87.75 91 ILE A O 1
ATOM 670 N N . GLU A 1 92 ? -11.057 5.191 16.108 1.00 89.38 92 GLU A N 1
ATOM 671 C CA . GLU A 1 92 ? -12.117 4.200 15.902 1.00 89.38 92 GLU A CA 1
ATOM 672 C C . GLU A 1 92 ? -13.495 4.813 16.136 1.00 89.38 92 GLU A C 1
ATOM 674 O O . GLU A 1 92 ? -14.334 4.760 15.237 1.00 89.38 92 GLU A O 1
ATOM 679 N N . ASP A 1 93 ? -13.696 5.466 17.280 1.00 87.38 93 ASP A N 1
ATOM 680 C CA . ASP A 1 93 ? -14.956 6.126 17.622 1.00 87.38 93 ASP A CA 1
ATOM 681 C C . ASP A 1 93 ? -15.341 7.174 16.571 1.00 87.38 93 ASP A C 1
ATOM 683 O O . ASP A 1 93 ? -16.477 7.202 16.092 1.00 87.38 93 ASP A O 1
ATOM 687 N N . ALA A 1 94 ? -14.388 8.008 16.143 1.00 87.62 94 ALA A N 1
ATOM 688 C CA . ALA A 1 94 ? -14.623 9.011 15.106 1.00 87.62 94 ALA A CA 1
ATOM 689 C C . ALA A 1 94 ? -15.009 8.382 13.751 1.00 87.62 94 ALA A C 1
ATOM 691 O O . ALA A 1 94 ? -15.877 8.903 13.047 1.00 87.62 94 ALA A O 1
ATOM 692 N N . MET A 1 95 ? -14.403 7.250 13.378 1.00 89.56 95 MET A N 1
ATOM 693 C CA . MET A 1 95 ? -14.773 6.522 12.159 1.00 89.56 95 MET A CA 1
ATOM 694 C C . MET A 1 95 ? -16.148 5.862 12.274 1.00 89.56 95 MET A C 1
ATOM 696 O O . MET A 1 95 ? -16.916 5.898 11.314 1.00 89.56 95 MET A O 1
ATOM 700 N N . LEU A 1 96 ? -16.482 5.280 13.426 1.00 89.88 96 LEU A N 1
ATOM 701 C CA . LEU A 1 96 ? -17.772 4.624 13.663 1.00 89.88 96 LEU A CA 1
ATOM 702 C C . LEU A 1 96 ? -18.928 5.626 13.798 1.00 89.88 96 LEU A C 1
ATOM 704 O O . LEU A 1 96 ? -20.074 5.289 13.525 1.00 89.88 96 LEU A O 1
ATOM 708 N N . GLN A 1 97 ? -18.658 6.899 14.088 1.00 89.62 97 GLN A N 1
ATOM 709 C CA . GLN A 1 97 ? -19.668 7.956 13.936 1.00 89.62 97 GLN A CA 1
ATOM 710 C C . GLN A 1 97 ? -20.086 8.169 12.469 1.00 89.62 97 GLN A C 1
ATOM 712 O O . GLN A 1 97 ? -21.177 8.678 12.190 1.00 89.62 97 GLN A O 1
ATOM 717 N N . GLN A 1 98 ? -19.256 7.761 11.503 1.00 88.88 98 GLN A N 1
ATOM 718 C CA . GLN A 1 98 ? -19.627 7.786 10.095 1.00 88.88 98 GLN A CA 1
ATOM 719 C C . GLN A 1 98 ? -20.503 6.576 9.769 1.00 88.88 98 GLN A C 1
ATOM 721 O O . GLN A 1 98 ? -20.008 5.467 9.566 1.00 88.88 98 GLN A O 1
ATOM 726 N N . LYS A 1 99 ? -21.809 6.813 9.600 1.00 88.31 99 LYS A N 1
ATOM 727 C CA . LYS A 1 99 ? -22.818 5.770 9.337 1.00 88.31 99 LYS A CA 1
ATOM 728 C C . LYS A 1 99 ? -22.396 4.717 8.301 1.00 88.31 99 LYS A C 1
ATOM 730 O O . LYS A 1 99 ? -22.608 3.530 8.497 1.00 88.31 99 LYS A O 1
ATOM 735 N N . ARG A 1 100 ? -21.773 5.131 7.191 1.00 91.25 100 ARG A N 1
ATOM 736 C CA . ARG A 1 100 ? -21.321 4.195 6.145 1.00 91.25 100 ARG A CA 1
ATOM 737 C C . ARG A 1 100 ? -20.243 3.226 6.645 1.00 91.25 100 ARG A C 1
ATOM 739 O O . ARG A 1 100 ? -20.236 2.063 6.229 1.00 91.25 100 ARG A O 1
ATOM 746 N N . CYS A 1 101 ? -19.307 3.721 7.453 1.00 91.50 101 CYS A N 1
ATOM 747 C CA . CYS A 1 101 ? -18.260 2.898 8.038 1.00 91.50 101 CYS A CA 1
ATOM 748 C C . CYS A 1 101 ? -18.870 1.937 9.059 1.00 91.50 101 CYS A C 1
ATOM 750 O O . CYS A 1 101 ? -18.681 0.729 8.926 1.00 91.50 101 CYS A O 1
ATOM 752 N N . ASP A 1 102 ? -19.686 2.459 9.974 1.00 92.50 102 ASP A N 1
ATOM 753 C CA . ASP A 1 102 ? -20.399 1.681 10.989 1.00 92.50 102 ASP A CA 1
ATOM 754 C C . ASP A 1 102 ? -21.239 0.543 10.391 1.00 92.50 102 ASP A C 1
ATOM 756 O O . ASP A 1 102 ? -20.978 -0.629 10.659 1.00 92.50 102 ASP A O 1
ATOM 760 N N . ASP A 1 103 ? -22.140 0.853 9.450 1.00 91.94 103 ASP A N 1
ATOM 761 C CA . ASP A 1 103 ? -22.976 -0.140 8.758 1.00 91.94 103 ASP A CA 1
ATOM 762 C C . ASP A 1 103 ? -22.125 -1.271 8.141 1.00 91.94 103 ASP A C 1
ATOM 764 O O . ASP A 1 103 ? -22.498 -2.452 8.134 1.00 91.94 103 ASP A O 1
ATOM 768 N N . THR A 1 104 ? -20.951 -0.920 7.604 1.00 93.25 104 THR A N 1
ATOM 769 C CA . THR A 1 104 ? -20.029 -1.885 6.999 1.00 93.25 104 THR A CA 1
ATOM 770 C C . THR A 1 104 ? -19.345 -2.745 8.057 1.00 93.25 104 THR A C 1
ATOM 772 O O . THR A 1 104 ? -19.299 -3.967 7.890 1.00 93.25 104 THR A O 1
ATOM 775 N N . VAL A 1 105 ? -18.839 -2.134 9.130 1.00 93.00 105 VAL A N 1
ATOM 776 C CA . VAL A 1 105 ? -18.188 -2.825 10.249 1.00 93.00 105 VAL A CA 1
ATOM 777 C C . VAL A 1 105 ? -19.178 -3.768 10.926 1.00 93.00 105 VAL A C 1
ATOM 779 O O . VAL A 1 105 ? -18.897 -4.961 11.020 1.00 93.00 105 VAL A O 1
ATOM 782 N N . GLN A 1 106 ? -20.377 -3.301 11.278 1.00 91.81 106 GLN A N 1
ATOM 783 C CA . GLN A 1 106 ? -21.415 -4.136 11.883 1.00 91.81 106 GLN A CA 1
ATOM 784 C C . GLN A 1 106 ? -21.780 -5.336 11.014 1.00 91.81 106 GLN A C 1
ATOM 786 O O . GLN A 1 106 ? -21.901 -6.454 11.513 1.00 91.81 106 GLN A O 1
ATOM 791 N N . ARG A 1 107 ? -21.937 -5.142 9.699 1.00 92.56 107 ARG A N 1
ATOM 792 C CA . ARG A 1 107 ? -22.214 -6.248 8.774 1.00 92.56 107 ARG A CA 1
ATOM 793 C C . ARG A 1 107 ? -21.098 -7.294 8.790 1.00 92.56 107 ARG A C 1
ATOM 795 O O . ARG A 1 107 ? -21.399 -8.484 8.780 1.00 92.56 107 ARG A O 1
ATOM 802 N N . LEU A 1 108 ? -19.835 -6.869 8.809 1.00 92.12 108 LEU A N 1
ATOM 803 C CA . LEU A 1 108 ? -18.685 -7.776 8.866 1.00 92.12 108 LEU A CA 1
ATOM 804 C C . LEU A 1 108 ? -18.633 -8.528 10.203 1.00 92.12 108 LEU A C 1
ATOM 806 O O . LEU A 1 108 ? -18.467 -9.748 10.209 1.00 92.12 108 LEU A O 1
ATOM 810 N N . LEU A 1 109 ? -18.851 -7.832 11.320 1.00 91.62 109 LEU A N 1
ATOM 811 C CA . LEU A 1 109 ? -18.888 -8.438 12.652 1.00 91.62 109 LEU A CA 1
ATOM 812 C C . LEU A 1 109 ? -20.029 -9.461 12.782 1.00 91.62 109 LEU A C 1
ATOM 814 O O . LEU A 1 109 ? -19.802 -10.574 13.250 1.00 91.62 109 LEU A O 1
ATOM 818 N N . LYS A 1 110 ? -21.229 -9.150 12.268 1.00 91.50 110 LYS A N 1
ATOM 819 C CA . LYS A 1 110 ? -22.380 -10.078 12.217 1.00 91.50 110 LYS A CA 1
ATOM 820 C C . LYS A 1 110 ? -22.114 -11.323 11.362 1.00 91.50 110 LYS A C 1
ATOM 822 O O . LYS A 1 110 ? -22.725 -12.362 11.582 1.00 91.50 110 LYS A O 1
ATOM 827 N N . GLN A 1 1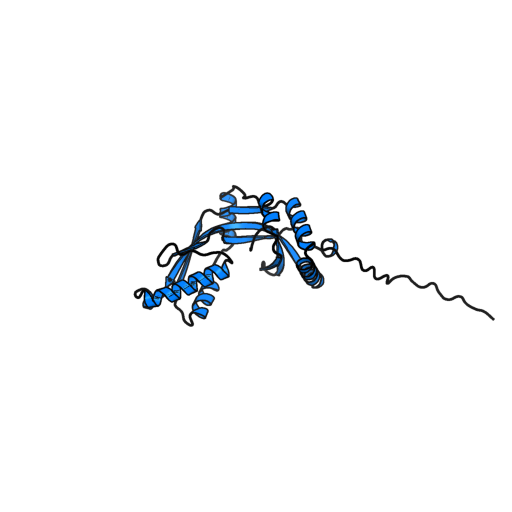11 ? -21.184 -11.245 10.411 1.00 90.81 111 GLN A N 1
ATOM 828 C CA . GLN A 1 111 ? -20.705 -12.390 9.624 1.00 90.81 111 GLN A CA 1
ATOM 829 C C . GLN A 1 111 ? -19.586 -13.181 10.329 1.00 90.81 111 GLN A C 1
ATOM 831 O O . GLN A 1 111 ? -18.980 -14.063 9.717 1.00 90.81 111 GLN A O 1
ATOM 836 N N . GLY A 1 112 ? -19.267 -12.856 11.585 1.00 87.19 112 GLY A N 1
ATOM 837 C CA . GLY A 1 112 ? -18.183 -13.474 12.348 1.00 87.19 112 GLY A CA 1
ATOM 838 C C . GLY A 1 112 ? -16.786 -13.076 11.867 1.00 87.19 112 GLY A C 1
ATOM 839 O O . GLY A 1 112 ? -15.810 -13.761 12.180 1.00 87.19 112 GLY A O 1
ATOM 840 N N . LYS A 1 113 ? -16.660 -12.005 11.073 1.00 89.88 113 LYS A N 1
ATOM 841 C CA . LYS A 1 113 ? -15.356 -11.483 10.649 1.00 89.88 113 LYS A CA 1
ATOM 842 C C . LYS A 1 113 ? -14.744 -10.646 11.767 1.00 89.88 113 LYS A C 1
ATOM 844 O O . LYS A 1 113 ? -15.454 -9.997 12.525 1.00 89.88 113 LYS A O 1
ATOM 849 N N . LYS A 1 114 ? -13.412 -10.629 11.836 1.00 88.81 114 LYS A N 1
ATOM 850 C CA . LYS A 1 114 ? -12.671 -9.748 12.747 1.00 88.81 114 LYS A CA 1
ATOM 851 C C . LYS A 1 114 ? -12.337 -8.445 12.039 1.00 88.81 114 LYS A C 1
ATOM 853 O O . LYS A 1 114 ? -11.819 -8.490 10.923 1.00 88.81 114 LYS A O 1
ATOM 858 N N . VAL A 1 115 ? -12.604 -7.318 12.693 1.00 90.50 115 VAL A N 1
ATOM 859 C CA . VAL A 1 115 ? -12.242 -5.982 12.209 1.00 90.50 115 VAL A CA 1
ATOM 860 C C . VAL A 1 115 ? -11.319 -5.333 13.231 1.00 90.50 115 VAL A C 1
ATOM 862 O O . VAL A 1 115 ? -11.675 -5.248 14.399 1.00 90.50 115 VAL A O 1
ATOM 865 N N . CYS A 1 116 ? -10.131 -4.909 12.813 1.00 88.50 116 CYS A N 1
ATOM 866 C CA . CYS A 1 116 ? -9.106 -4.369 13.704 1.00 88.50 116 CYS A CA 1
ATOM 867 C C . CYS A 1 116 ? -8.483 -3.116 13.080 1.00 88.50 116 CYS A C 1
ATOM 869 O O . CYS A 1 116 ? -8.355 -3.021 11.854 1.00 88.50 116 CYS A O 1
ATOM 871 N N . SER A 1 117 ? -8.064 -2.173 13.915 1.00 88.62 117 SER A N 1
ATOM 872 C CA . SER A 1 117 ? -7.375 -0.964 13.461 1.00 88.62 117 SER A CA 1
ATOM 873 C C . SER A 1 117 ? -5.927 -1.239 13.089 1.00 88.62 117 SER A C 1
ATOM 875 O O . SER A 1 117 ? -5.272 -2.084 13.693 1.00 88.62 117 SER A O 1
ATOM 877 N N . GLY A 1 118 ? -5.388 -0.507 12.117 1.00 85.75 118 GLY A N 1
ATOM 878 C CA . GLY A 1 118 ? -3.946 -0.468 11.881 1.00 85.75 118 GLY A CA 1
ATOM 879 C C . GLY A 1 118 ? -3.257 0.314 12.997 1.00 85.75 118 GLY A C 1
ATOM 880 O O . GLY A 1 118 ? -3.456 1.519 13.094 1.00 85.75 118 GLY A O 1
ATOM 881 N N . ALA A 1 119 ? -2.443 -0.342 13.818 1.00 83.50 119 ALA A N 1
ATOM 882 C CA . ALA A 1 119 ? -1.738 0.291 14.932 1.00 83.50 119 ALA A CA 1
ATOM 883 C C . ALA A 1 119 ? -0.388 0.878 14.513 1.00 83.50 119 ALA A C 1
ATOM 885 O O . ALA A 1 119 ? -0.012 1.969 14.935 1.00 83.50 119 ALA A O 1
ATOM 886 N N . ALA A 1 120 ? 0.330 0.173 13.641 1.00 77.88 120 ALA A N 1
ATOM 887 C CA . ALA A 1 120 ? 1.580 0.655 13.081 1.00 77.88 120 ALA A CA 1
ATOM 888 C C . ALA A 1 120 ? 1.700 0.259 11.614 1.00 77.88 120 ALA A C 1
ATOM 890 O O . ALA A 1 120 ? 1.129 -0.738 11.173 1.00 77.88 120 ALA A O 1
ATOM 891 N N . ALA A 1 121 ? 2.470 1.022 10.852 1.00 79.06 121 ALA A N 1
ATOM 892 C CA . ALA A 1 121 ? 2.813 0.668 9.492 1.00 79.06 121 ALA A CA 1
ATOM 893 C C . ALA A 1 121 ? 4.277 0.968 9.201 1.00 79.06 121 ALA A C 1
ATOM 895 O O . ALA A 1 121 ? 4.823 1.999 9.597 1.00 79.06 121 ALA A O 1
ATOM 896 N N . LEU A 1 122 ? 4.895 0.041 8.485 1.00 76.19 122 LEU A N 1
ATOM 897 C CA . LEU A 1 122 ? 6.235 0.179 7.960 1.00 76.19 122 LEU A CA 1
ATOM 898 C C . LEU A 1 122 ? 6.153 0.858 6.600 1.00 76.19 122 LEU A C 1
ATOM 900 O O . LEU A 1 122 ? 5.522 0.336 5.682 1.00 76.19 122 LEU A O 1
ATOM 904 N N . SER A 1 123 ? 6.808 2.002 6.485 1.00 78.19 123 SER A N 1
ATOM 905 C CA . SER A 1 123 ? 6.920 2.779 5.257 1.00 78.19 123 SER A CA 1
ATOM 906 C C . SER A 1 123 ? 8.378 2.897 4.835 1.00 78.19 123 SER A C 1
ATOM 908 O O . SER A 1 123 ? 9.257 2.944 5.690 1.00 78.19 123 SER A O 1
ATOM 910 N N . ALA A 1 124 ? 8.649 2.951 3.537 1.00 78.69 124 ALA A N 1
ATOM 911 C CA . ALA A 1 124 ? 9.983 3.243 3.026 1.00 78.69 124 ALA A CA 1
ATOM 912 C C . ALA A 1 124 ? 9.900 4.010 1.705 1.00 78.69 124 ALA A C 1
ATOM 914 O O . ALA A 1 124 ? 8.922 3.897 0.956 1.00 78.69 124 ALA A O 1
ATOM 915 N N . THR A 1 125 ? 10.950 4.763 1.398 1.00 83.75 125 THR A N 1
ATOM 916 C CA . THR A 1 125 ? 11.189 5.238 0.036 1.00 83.75 125 THR A CA 1
ATOM 917 C C . THR A 1 125 ? 11.680 4.067 -0.791 1.00 83.75 125 THR A C 1
ATOM 919 O O . THR A 1 125 ? 12.515 3.284 -0.352 1.00 83.75 125 THR A O 1
ATOM 922 N N . THR A 1 126 ? 11.140 3.898 -1.990 1.00 82.88 126 THR A N 1
ATOM 923 C CA . THR A 1 126 ? 11.451 2.739 -2.826 1.00 82.88 126 THR A CA 1
ATOM 924 C C . THR A 1 126 ? 11.821 3.172 -4.207 1.00 82.88 126 THR A C 1
ATOM 926 O O . THR A 1 126 ? 11.068 3.898 -4.851 1.00 82.88 126 THR A O 1
ATOM 929 N N . ARG A 1 127 ? 12.961 2.673 -4.667 1.00 87.44 127 ARG A N 1
ATOM 930 C CA . ARG A 1 127 ? 13.388 2.809 -6.050 1.00 87.44 127 ARG A CA 1
ATOM 931 C C . ARG A 1 127 ? 13.150 1.494 -6.761 1.00 87.44 127 ARG A C 1
ATOM 933 O O . ARG A 1 127 ? 13.580 0.460 -6.268 1.00 87.44 127 ARG A O 1
ATOM 940 N N . TYR A 1 128 ? 12.481 1.556 -7.898 1.00 86.06 128 TYR A N 1
ATOM 941 C CA . TYR A 1 128 ? 12.250 0.438 -8.797 1.00 86.06 128 TYR A CA 1
ATOM 942 C C . TYR A 1 128 ? 13.107 0.618 -10.041 1.00 86.06 128 TYR A C 1
ATOM 944 O O . TYR A 1 128 ? 13.206 1.732 -10.556 1.00 86.06 128 TYR A O 1
ATOM 952 N N . ARG A 1 129 ? 13.665 -0.473 -10.556 1.00 88.81 129 ARG A N 1
ATOM 953 C CA . ARG A 1 129 ? 14.239 -0.544 -11.898 1.00 88.81 129 ARG A CA 1
ATOM 954 C C . ARG A 1 129 ? 13.501 -1.618 -12.683 1.00 88.81 129 ARG A C 1
ATOM 956 O O . ARG A 1 129 ? 13.387 -2.753 -12.229 1.00 88.81 129 ARG A O 1
ATOM 963 N N . VAL A 1 130 ? 12.960 -1.240 -13.833 1.00 88.88 130 VAL A N 1
ATOM 964 C CA . VAL A 1 130 ? 12.161 -2.123 -14.685 1.00 88.88 130 VAL A CA 1
ATOM 965 C C . VAL A 1 130 ? 13.022 -2.597 -15.843 1.00 88.88 130 VAL A C 1
ATOM 967 O O . VAL A 1 130 ? 13.408 -1.805 -16.698 1.00 88.88 130 VAL A O 1
ATOM 970 N N . HIS A 1 131 ? 13.277 -3.899 -15.892 1.00 89.25 131 HIS A N 1
ATOM 971 C CA . HIS A 1 131 ? 14.005 -4.522 -16.986 1.00 89.25 131 HIS A CA 1
ATOM 972 C C . HIS A 1 131 ? 13.027 -4.963 -18.066 1.00 89.25 131 HIS A C 1
ATOM 974 O O . HIS A 1 131 ? 12.043 -5.663 -17.813 1.00 89.25 131 HIS A O 1
ATOM 980 N N . VAL A 1 132 ? 13.291 -4.515 -19.285 1.00 89.44 132 VAL A N 1
ATOM 981 C CA . VAL A 1 132 ? 12.473 -4.811 -20.456 1.00 89.44 132 VAL A CA 1
ATOM 982 C C . VAL A 1 132 ? 13.161 -5.924 -21.243 1.00 89.44 132 VAL A C 1
ATOM 984 O O . VAL A 1 132 ? 14.379 -6.048 -21.235 1.00 89.44 132 VAL A O 1
ATOM 987 N N . GLU A 1 133 ? 12.390 -6.771 -21.915 1.00 88.12 133 GLU A N 1
ATOM 988 C CA . GLU A 1 133 ? 12.943 -7.785 -22.817 1.00 88.12 133 GLU A CA 1
ATOM 989 C C . GLU A 1 133 ? 13.865 -7.147 -23.872 1.00 88.12 133 GLU A C 1
ATOM 991 O O . GLU A 1 133 ? 13.487 -6.163 -24.510 1.00 88.12 133 GLU A O 1
ATOM 996 N N . ALA A 1 134 ? 15.037 -7.749 -24.114 1.00 85.88 134 ALA A N 1
ATOM 997 C CA . ALA A 1 134 ? 16.112 -7.182 -24.944 1.00 85.88 134 ALA A CA 1
ATOM 998 C C . ALA A 1 134 ? 15.645 -6.714 -26.337 1.00 85.88 134 ALA A C 1
ATOM 1000 O O . ALA A 1 134 ? 16.116 -5.708 -26.867 1.00 85.88 134 ALA A O 1
ATOM 1001 N N . LYS A 1 135 ? 14.657 -7.408 -26.920 1.00 84.81 135 LYS A N 1
ATOM 1002 C CA . LYS A 1 135 ? 14.054 -7.062 -28.220 1.00 84.81 135 LYS A CA 1
ATOM 1003 C C . LYS A 1 135 ? 13.332 -5.707 -28.243 1.00 84.81 135 LYS A C 1
ATOM 1005 O O . LYS A 1 135 ? 13.116 -5.176 -29.325 1.00 84.81 135 LYS A O 1
ATOM 1010 N N . PHE A 1 136 ? 12.960 -5.162 -27.085 1.00 84.00 136 PHE A N 1
ATOM 1011 C CA . PHE A 1 136 ? 12.326 -3.849 -26.942 1.00 84.00 136 PHE A CA 1
ATOM 1012 C C . PHE A 1 136 ? 13.238 -2.815 -26.257 1.00 84.00 136 PHE A C 1
ATOM 1014 O O . PHE A 1 136 ? 12.862 -1.651 -26.166 1.00 84.00 136 PHE A O 1
ATOM 1021 N N . GLU A 1 137 ? 14.426 -3.194 -25.769 1.00 80.62 137 GLU A N 1
ATOM 1022 C CA . GLU A 1 137 ? 15.329 -2.264 -25.068 1.00 80.62 137 GLU A CA 1
ATOM 1023 C C . GLU A 1 137 ? 15.944 -1.210 -25.998 1.00 80.62 137 GLU A C 1
ATOM 1025 O O . GLU A 1 137 ? 16.136 -0.062 -25.591 1.00 80.62 137 GLU A O 1
ATOM 1030 N N . ALA A 1 138 ? 16.244 -1.595 -27.242 1.00 79.50 138 ALA A N 1
ATOM 1031 C CA . ALA A 1 138 ? 16.982 -0.766 -28.194 1.00 79.50 138 ALA A CA 1
ATOM 1032 C C . ALA A 1 138 ? 16.151 0.376 -28.809 1.00 79.50 138 ALA A C 1
ATOM 1034 O O . ALA A 1 138 ? 16.726 1.366 -29.261 1.00 79.50 138 ALA A O 1
ATOM 1035 N N . ASN A 1 139 ? 14.817 0.259 -28.830 1.00 82.81 139 ASN A N 1
ATOM 1036 C CA . ASN A 1 139 ? 13.927 1.248 -29.437 1.00 82.81 139 ASN A CA 1
ATOM 1037 C C . ASN A 1 139 ? 13.121 1.999 -28.368 1.00 82.81 139 ASN A C 1
ATOM 1039 O O . ASN A 1 139 ? 12.307 1.419 -27.650 1.00 82.81 139 ASN A O 1
ATOM 1043 N N . ALA A 1 140 ? 13.307 3.318 -28.293 1.00 81.38 140 ALA A N 1
ATOM 1044 C CA . ALA A 1 140 ? 12.588 4.168 -27.349 1.00 81.38 140 ALA A CA 1
ATOM 1045 C C . ALA A 1 140 ? 11.065 4.181 -27.591 1.00 81.38 140 ALA A C 1
ATOM 1047 O O . ALA A 1 140 ? 10.307 4.262 -26.620 1.00 81.38 140 ALA A O 1
ATOM 1048 N N . GLU A 1 141 ? 10.616 4.068 -28.846 1.00 85.06 141 GLU A N 1
ATOM 1049 C CA . GLU A 1 141 ? 9.188 4.038 -29.197 1.00 85.06 141 GLU A CA 1
ATOM 1050 C C . GLU A 1 141 ? 8.504 2.766 -28.684 1.00 85.06 141 GLU A C 1
ATOM 1052 O O . GLU A 1 141 ? 7.388 2.833 -28.170 1.00 85.06 141 GLU A O 1
ATOM 1057 N N . ASP A 1 142 ? 9.203 1.629 -28.722 1.00 85.44 142 ASP A N 1
ATOM 1058 C CA . ASP A 1 142 ? 8.699 0.356 -28.197 1.00 85.44 142 ASP A CA 1
ATOM 1059 C C . ASP A 1 142 ? 8.785 0.293 -26.665 1.00 85.44 142 ASP A C 1
ATOM 1061 O O . ASP A 1 142 ? 7.909 -0.270 -26.002 1.00 85.44 142 ASP A O 1
ATOM 1065 N N . ARG A 1 143 ? 9.827 0.901 -26.083 1.00 87.69 143 ARG A N 1
ATOM 1066 C CA . ARG A 1 143 ? 10.096 0.857 -24.640 1.00 87.69 143 ARG A CA 1
ATOM 1067 C C . ARG A 1 143 ? 9.170 1.757 -23.821 1.00 87.69 143 ARG A C 1
ATOM 1069 O O . ARG A 1 143 ? 8.731 1.371 -22.740 1.00 87.69 143 ARG A O 1
ATOM 1076 N N . THR A 1 144 ? 8.864 2.954 -24.317 1.00 88.75 144 THR A N 1
ATOM 1077 C CA . THR A 1 144 ? 8.045 3.956 -23.608 1.00 88.75 144 THR A CA 1
ATOM 1078 C C . THR A 1 144 ? 6.678 3.427 -23.141 1.00 88.75 144 THR A C 1
ATOM 1080 O O . THR A 1 144 ? 6.369 3.577 -21.956 1.00 88.75 144 THR A O 1
ATOM 1083 N N . PRO A 1 145 ? 5.854 2.772 -23.986 1.00 89.12 145 PRO A N 1
ATOM 1084 C CA . PRO A 1 145 ? 4.557 2.257 -23.545 1.00 89.12 145 PRO A CA 1
ATOM 1085 C C . PRO A 1 145 ? 4.681 1.129 -22.508 1.00 89.12 145 PRO A C 1
ATOM 1087 O O . PRO A 1 145 ? 3.835 1.024 -21.621 1.00 89.12 145 PRO A O 1
ATOM 1090 N N . ILE A 1 146 ? 5.744 0.318 -22.572 1.00 90.06 146 ILE A N 1
ATOM 1091 C CA . ILE A 1 146 ? 6.015 -0.755 -21.600 1.00 90.06 146 ILE A CA 1
ATOM 1092 C C . ILE A 1 146 ? 6.301 -0.153 -20.222 1.00 90.06 146 ILE A C 1
ATOM 1094 O O . ILE A 1 146 ? 5.697 -0.547 -19.225 1.00 90.06 146 ILE A O 1
ATOM 1098 N N . LEU A 1 147 ? 7.184 0.844 -20.179 1.00 91.44 147 LEU A N 1
ATOM 1099 C CA . LEU A 1 147 ? 7.549 1.544 -18.950 1.00 91.44 147 LEU A CA 1
ATOM 1100 C C . LEU A 1 147 ? 6.370 2.321 -18.355 1.00 91.44 147 LEU A C 1
ATOM 1102 O O . LEU A 1 147 ? 6.187 2.310 -17.139 1.00 91.44 147 LEU A O 1
ATOM 1106 N N . GLY A 1 148 ? 5.527 2.929 -19.195 1.00 89.88 148 GLY A N 1
ATOM 1107 C CA . GLY A 1 148 ? 4.295 3.583 -18.748 1.00 89.88 148 GLY A CA 1
ATOM 1108 C C . GLY A 1 148 ? 3.309 2.608 -18.093 1.00 89.88 148 GLY A C 1
ATOM 1109 O O . GLY A 1 148 ? 2.740 2.913 -17.043 1.00 89.88 148 GLY A O 1
ATOM 1110 N N . ALA A 1 149 ? 3.141 1.409 -18.661 1.00 88.69 149 ALA A N 1
ATOM 1111 C CA . ALA A 1 149 ? 2.314 0.364 -18.059 1.00 88.69 149 ALA A CA 1
ATOM 1112 C C . ALA A 1 149 ? 2.898 -0.137 -16.730 1.00 88.69 149 ALA A C 1
ATOM 1114 O O . ALA A 1 149 ? 2.161 -0.284 -15.754 1.00 88.69 149 ALA A O 1
ATOM 1115 N N . ALA A 1 150 ? 4.219 -0.334 -16.664 1.00 88.44 150 ALA A N 1
ATOM 1116 C CA . ALA A 1 150 ? 4.899 -0.736 -15.437 1.00 88.44 150 ALA A CA 1
ATOM 1117 C C . ALA A 1 150 ? 4.741 0.317 -14.327 1.00 88.44 150 ALA A C 1
ATOM 1119 O O . ALA A 1 150 ? 4.373 -0.028 -13.206 1.00 88.44 150 ALA A O 1
ATOM 1120 N N . GLN A 1 151 ? 4.930 1.605 -14.637 1.00 90.38 151 GLN A N 1
ATOM 1121 C CA . GLN A 1 151 ? 4.727 2.699 -13.682 1.00 90.38 151 GLN A CA 1
ATOM 1122 C C . GLN A 1 151 ? 3.291 2.734 -13.152 1.00 90.38 151 GLN A C 1
ATOM 1124 O O . GLN A 1 151 ? 3.078 2.876 -11.947 1.00 90.38 151 GLN A O 1
ATOM 1129 N N . LYS A 1 152 ? 2.301 2.584 -14.041 1.00 88.38 152 LYS A N 1
ATOM 1130 C CA . LYS A 1 152 ? 0.887 2.550 -13.660 1.00 88.38 152 LYS A CA 1
ATOM 1131 C C . LYS A 1 152 ? 0.592 1.378 -12.724 1.00 88.38 152 LYS A C 1
ATOM 1133 O O . LYS A 1 152 ? -0.015 1.580 -11.678 1.00 88.38 152 LYS A O 1
ATOM 1138 N N . ALA A 1 153 ? 1.065 0.181 -13.060 1.00 84.62 153 ALA A N 1
ATOM 1139 C CA . ALA A 1 153 ? 0.875 -0.998 -12.225 1.00 84.62 153 ALA A CA 1
ATOM 1140 C C . ALA A 1 153 ? 1.565 -0.864 -10.858 1.00 84.62 153 ALA A C 1
ATOM 1142 O O . ALA A 1 153 ? 0.987 -1.246 -9.844 1.00 84.62 153 ALA A O 1
ATOM 1143 N N . LEU A 1 154 ? 2.767 -0.278 -10.807 1.00 82.50 154 LEU A N 1
ATOM 1144 C CA . LEU A 1 154 ? 3.457 0.036 -9.552 1.00 82.50 154 LEU A CA 1
ATOM 1145 C C . LEU A 1 154 ? 2.636 1.005 -8.690 1.00 82.50 154 LEU A C 1
ATOM 1147 O O . LEU A 1 154 ? 2.490 0.784 -7.487 1.00 82.50 154 LEU A O 1
ATOM 1151 N N . ALA A 1 155 ? 2.060 2.048 -9.294 1.00 83.81 155 ALA A N 1
ATOM 1152 C CA . ALA A 1 155 ? 1.215 3.014 -8.593 1.00 83.81 155 ALA A CA 1
ATOM 1153 C C . ALA A 1 155 ? -0.084 2.382 -8.070 1.00 83.81 155 ALA A C 1
ATOM 1155 O O . ALA A 1 155 ? -0.467 2.604 -6.923 1.00 83.81 155 ALA A O 1
ATOM 1156 N N . GLU A 1 156 ? -0.738 1.541 -8.872 1.00 80.81 156 GLU A N 1
ATOM 1157 C CA . GLU A 1 156 ? -1.948 0.815 -8.470 1.00 80.81 156 GLU A CA 1
ATOM 1158 C C . GLU A 1 156 ? -1.664 -0.198 -7.355 1.00 80.81 156 GLU A C 1
ATOM 1160 O O . GLU A 1 156 ? -2.410 -0.268 -6.376 1.00 80.81 156 GLU A O 1
ATOM 1165 N N . HIS A 1 157 ? -0.566 -0.949 -7.470 1.00 76.44 157 HIS A N 1
ATOM 1166 C CA . HIS A 1 157 ? -0.161 -1.949 -6.487 1.00 76.44 157 HIS A CA 1
ATOM 1167 C C . HIS A 1 157 ? 0.161 -1.321 -5.129 1.00 76.44 157 HIS A C 1
ATOM 1169 O O . HIS A 1 157 ? -0.285 -1.809 -4.089 1.00 76.44 157 HIS A O 1
ATOM 1175 N N . THR A 1 158 ? 0.911 -0.220 -5.144 1.00 72.88 158 THR A N 1
ATOM 1176 C CA . THR A 1 158 ? 1.335 0.488 -3.928 1.00 72.88 158 THR A CA 1
ATOM 1177 C C . THR A 1 158 ? 0.265 1.436 -3.389 1.00 72.88 158 THR A C 1
ATOM 1179 O O . THR A 1 158 ? 0.354 1.858 -2.239 1.00 72.88 158 THR A O 1
ATOM 1182 N N . GLN A 1 159 ? -0.763 1.747 -4.189 1.00 72.75 159 GLN A N 1
ATOM 1183 C CA . GLN A 1 159 ? -1.772 2.778 -3.914 1.00 72.75 159 GLN A CA 1
ATOM 1184 C C . GLN A 1 159 ? -1.150 4.149 -3.604 1.00 72.75 159 GLN A C 1
ATOM 1186 O O . GLN A 1 159 ? -1.689 4.918 -2.804 1.00 72.75 159 GLN A O 1
ATOM 1191 N N . SER A 1 160 ? -0.022 4.438 -4.251 1.00 75.81 160 SER A N 1
ATOM 1192 C CA . SER A 1 160 ? 0.804 5.618 -4.015 1.00 75.81 160 SER A CA 1
ATOM 1193 C C . SER A 1 160 ? 1.263 6.241 -5.326 1.00 75.81 160 SER A C 1
ATOM 1195 O O . SER A 1 160 ? 1.221 5.629 -6.394 1.00 75.81 160 SER A O 1
ATOM 1197 N N . GLN A 1 161 ? 1.724 7.486 -5.244 1.00 84.31 161 GLN A N 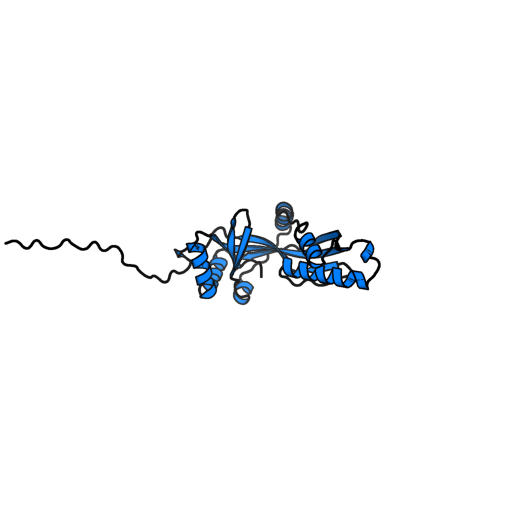1
ATOM 1198 C CA . GLN A 1 161 ? 2.312 8.164 -6.387 1.00 84.31 161 GLN A CA 1
ATOM 1199 C C . GLN A 1 161 ? 3.705 7.596 -6.678 1.00 84.31 161 GLN A C 1
ATOM 1201 O O . GLN A 1 161 ? 4.582 7.601 -5.816 1.00 84.31 161 GLN A O 1
ATOM 1206 N N . ILE A 1 162 ? 3.906 7.145 -7.915 1.00 88.19 162 ILE A N 1
ATOM 1207 C CA . ILE A 1 162 ? 5.193 6.672 -8.424 1.00 88.19 162 ILE A CA 1
ATOM 1208 C C . ILE A 1 162 ? 5.684 7.661 -9.476 1.00 88.19 162 ILE A C 1
ATOM 1210 O O . ILE A 1 162 ? 4.980 7.952 -10.444 1.00 88.19 162 ILE A O 1
ATOM 1214 N N . GLN A 1 163 ? 6.890 8.182 -9.289 1.00 91.00 163 GLN A N 1
ATOM 1215 C CA . GLN A 1 163 ? 7.529 9.151 -10.172 1.00 91.00 163 GLN A CA 1
ATOM 1216 C C . GLN A 1 163 ? 8.621 8.472 -10.996 1.00 91.00 163 GLN A C 1
ATOM 1218 O O . GLN A 1 163 ? 9.318 7.593 -10.497 1.00 91.00 163 GLN A O 1
ATOM 1223 N N . SER A 1 164 ? 8.793 8.884 -12.249 1.00 90.50 164 SER A N 1
ATOM 1224 C CA . SER A 1 164 ? 9.966 8.498 -13.035 1.00 90.50 164 SER A CA 1
ATOM 1225 C C . SER A 1 164 ? 11.162 9.334 -12.576 1.00 90.50 164 SER A C 1
ATOM 1227 O O . SER A 1 164 ? 11.065 10.556 -12.485 1.00 90.50 164 SER A O 1
ATOM 1229 N N . ILE A 1 165 ? 12.274 8.671 -12.260 1.00 90.69 165 ILE A N 1
ATOM 1230 C CA . ILE A 1 165 ? 13.537 9.306 -11.832 1.00 90.69 165 ILE A CA 1
ATOM 1231 C C . ILE A 1 165 ? 14.685 9.025 -12.809 1.00 90.69 165 ILE A C 1
ATOM 1233 O O . ILE A 1 165 ? 15.827 9.416 -12.582 1.00 90.69 165 ILE A O 1
ATOM 1237 N N . GLY A 1 166 ? 14.385 8.323 -13.895 1.00 88.00 166 GLY A N 1
ATOM 1238 C CA . GLY A 1 166 ? 15.334 7.921 -14.912 1.00 88.00 166 GLY A CA 1
ATOM 1239 C C . GLY A 1 166 ? 14.629 7.168 -16.028 1.00 88.00 166 GLY A C 1
ATOM 1240 O O . GLY A 1 166 ? 13.407 7.027 -16.040 1.00 88.00 166 GLY A O 1
ATOM 1241 N N . THR A 1 167 ? 15.425 6.663 -16.961 1.00 86.69 167 THR A N 1
ATOM 1242 C CA . THR A 1 167 ? 14.935 5.998 -18.168 1.00 86.69 167 THR A CA 1
ATOM 1243 C C . THR A 1 167 ? 14.076 4.772 -17.872 1.00 86.69 167 THR A C 1
ATOM 1245 O O . THR A 1 167 ? 13.033 4.597 -18.480 1.00 86.69 167 THR A O 1
ATOM 1248 N N . ASP A 1 168 ? 14.529 3.930 -16.954 1.00 87.75 168 ASP A N 1
ATOM 1249 C CA . ASP A 1 168 ? 13.947 2.648 -16.553 1.00 87.75 168 ASP A CA 1
ATOM 1250 C C . ASP A 1 168 ? 13.701 2.599 -15.036 1.00 87.75 168 ASP A C 1
ATOM 1252 O O . ASP A 1 168 ? 13.462 1.536 -14.463 1.00 87.75 168 ASP A O 1
ATOM 1256 N N . GLN A 1 169 ? 13.801 3.757 -14.378 1.00 90.62 169 GLN A N 1
ATOM 1257 C CA . GLN A 1 169 ? 13.811 3.880 -12.928 1.00 90.62 169 GLN A CA 1
ATOM 1258 C C . GLN A 1 169 ? 12.648 4.719 -12.425 1.00 90.62 169 GLN A C 1
ATOM 1260 O O . GLN A 1 169 ? 12.374 5.819 -12.918 1.00 90.62 169 GLN A O 1
ATOM 1265 N N . PHE A 1 170 ? 12.018 4.213 -11.374 1.00 91.31 170 PHE A N 1
ATOM 1266 C CA . PHE A 1 170 ? 10.888 4.841 -10.716 1.00 91.31 170 PHE A CA 1
ATOM 1267 C C . PHE A 1 170 ? 11.133 4.964 -9.220 1.00 91.31 170 PHE A C 1
ATOM 1269 O O . PHE A 1 170 ? 11.837 4.150 -8.633 1.00 91.31 170 PHE A O 1
ATOM 1276 N N . SER A 1 171 ? 10.538 5.970 -8.593 1.00 89.31 171 SER A N 1
ATOM 1277 C CA . SER A 1 171 ? 10.601 6.183 -7.153 1.00 89.31 171 SER A CA 1
ATOM 1278 C C . SER A 1 171 ? 9.212 6.416 -6.589 1.00 89.31 171 SER A C 1
ATOM 1280 O O . SER A 1 171 ? 8.421 7.162 -7.163 1.00 89.31 171 SER A O 1
ATOM 1282 N N . GLY A 1 172 ? 8.926 5.798 -5.451 1.00 85.06 172 GLY A N 1
ATOM 1283 C CA . GLY A 1 172 ? 7.770 6.115 -4.626 1.00 85.06 172 GLY A CA 1
ATOM 1284 C C . GLY A 1 172 ? 8.219 6.385 -3.201 1.00 85.06 172 GLY A C 1
ATOM 1285 O O . GLY A 1 172 ? 9.055 5.660 -2.663 1.00 85.06 172 GLY A O 1
ATOM 1286 N N . GLU A 1 173 ? 7.672 7.427 -2.594 1.00 81.62 173 GLU A N 1
ATOM 1287 C CA . GLU A 1 173 ? 7.951 7.784 -1.206 1.00 81.62 173 GLU A CA 1
ATOM 1288 C C . GLU A 1 173 ? 6.833 7.291 -0.293 1.00 81.62 173 GLU A C 1
ATOM 1290 O O . GLU A 1 173 ? 5.673 7.212 -0.702 1.00 81.62 173 GLU A O 1
ATOM 1295 N N . ASN A 1 174 ? 7.183 6.990 0.961 1.00 70.00 174 ASN A N 1
ATOM 1296 C CA . ASN A 1 174 ? 6.241 6.537 1.989 1.00 70.00 174 ASN A CA 1
ATOM 1297 C C . ASN A 1 174 ? 5.382 5.340 1.532 1.00 70.00 174 ASN A C 1
ATOM 1299 O O . ASN A 1 174 ? 4.192 5.261 1.836 1.00 70.00 174 ASN A O 1
ATOM 1303 N N . LEU A 1 175 ? 5.975 4.408 0.778 1.00 73.81 175 LEU A N 1
ATOM 1304 C CA . LEU A 1 175 ? 5.277 3.197 0.359 1.00 73.81 175 LEU A CA 1
ATOM 1305 C C . LEU A 1 175 ? 5.160 2.259 1.554 1.00 73.81 175 LEU A C 1
ATOM 1307 O O . LEU A 1 175 ? 6.154 2.003 2.233 1.00 73.81 175 LEU A O 1
ATOM 1311 N N . PHE A 1 176 ? 3.951 1.768 1.822 1.00 70.12 176 PHE A N 1
ATOM 1312 C CA . PHE A 1 176 ? 3.683 0.912 2.970 1.00 70.12 176 PHE A CA 1
ATOM 1313 C C . PHE A 1 176 ? 3.936 -0.553 2.629 1.00 70.12 176 PHE A C 1
ATOM 1315 O O . PHE A 1 176 ? 3.274 -1.124 1.765 1.00 70.12 176 PHE A O 1
ATOM 1322 N N . TYR A 1 177 ? 4.880 -1.152 3.346 1.00 67.06 177 TYR A N 1
ATOM 1323 C CA . TYR A 1 177 ? 5.318 -2.529 3.142 1.00 67.06 177 TYR A CA 1
ATOM 1324 C C . TYR A 1 177 ? 4.596 -3.495 4.066 1.00 67.06 177 TYR A C 1
ATOM 1326 O O . TYR A 1 177 ? 4.216 -4.580 3.644 1.00 67.06 177 TYR A O 1
ATOM 1334 N N . GLY A 1 178 ? 4.310 -3.076 5.296 1.00 67.88 178 GLY A N 1
ATOM 1335 C CA . GLY A 1 178 ? 3.589 -3.892 6.262 1.00 67.88 178 GLY A CA 1
ATOM 1336 C C . GLY A 1 178 ? 2.714 -3.047 7.170 1.00 67.88 178 GLY A C 1
ATOM 1337 O O . GLY A 1 178 ? 3.045 -1.903 7.478 1.00 67.88 178 GLY A O 1
ATOM 1338 N N . ILE A 1 179 ? 1.605 -3.634 7.610 1.00 71.94 179 ILE A N 1
ATOM 1339 C CA . ILE A 1 179 ? 0.714 -3.057 8.612 1.00 71.94 179 ILE A CA 1
ATOM 1340 C C . ILE A 1 179 ? 0.639 -4.033 9.772 1.00 71.94 179 ILE A C 1
ATOM 1342 O O . ILE A 1 179 ? 0.362 -5.218 9.588 1.00 71.94 179 ILE A O 1
ATOM 1346 N N . GLN A 1 180 ? 0.885 -3.516 10.965 1.00 75.94 180 GLN A N 1
ATOM 1347 C CA . GLN A 1 180 ? 0.595 -4.194 12.210 1.00 75.94 180 GLN A CA 1
ATOM 1348 C C . GLN A 1 180 ? -0.800 -3.767 12.655 1.00 75.94 180 GLN A C 1
ATOM 1350 O O . GLN A 1 180 ? -1.042 -2.587 12.915 1.00 75.94 180 GLN A O 1
ATOM 1355 N N . LEU A 1 181 ? -1.718 -4.727 12.718 1.00 80.50 181 LEU A N 1
ATOM 1356 C CA . LEU A 1 181 ? -3.043 -4.503 13.284 1.00 80.50 181 LEU A CA 1
ATOM 1357 C C . LEU A 1 181 ? -2.959 -4.442 14.814 1.00 80.50 181 LEU A C 1
ATOM 1359 O O . LEU A 1 181 ? -2.075 -5.049 15.418 1.00 80.50 181 LEU A O 1
ATOM 1363 N N . SER A 1 182 ? -3.886 -3.710 15.422 1.00 82.25 182 SER A N 1
ATOM 1364 C CA . SER A 1 182 ? -4.123 -3.716 16.860 1.00 82.25 182 SER A CA 1
ATOM 1365 C C . SER A 1 182 ? -4.490 -5.126 17.319 1.00 82.25 182 SER A C 1
ATOM 1367 O O . SER A 1 182 ? -5.249 -5.831 16.649 1.00 82.25 182 SER A O 1
ATOM 1369 N N . GLU A 1 183 ? -3.971 -5.526 18.478 1.00 78.81 183 GLU A N 1
ATOM 1370 C CA . GLU A 1 183 ? -4.388 -6.762 19.151 1.00 78.81 183 GLU A CA 1
ATOM 1371 C C . GLU A 1 183 ? -5.829 -6.662 19.671 1.00 78.81 183 GLU A C 1
ATOM 1373 O O . GLU A 1 183 ? -6.517 -7.673 19.819 1.00 78.81 183 GLU A O 1
ATOM 1378 N N . LEU A 1 184 ? -6.297 -5.432 19.904 1.00 83.38 184 LEU A N 1
ATOM 1379 C CA . LEU A 1 184 ? -7.665 -5.119 20.284 1.00 83.38 184 LEU A CA 1
ATOM 1380 C C . LEU A 1 184 ? -8.467 -4.820 19.016 1.00 83.38 184 LEU A C 1
ATOM 1382 O O . LEU A 1 184 ? -8.315 -3.768 18.396 1.00 83.38 184 LEU A O 1
ATOM 1386 N N . CYS A 1 185 ? -9.281 -5.790 18.611 1.00 86.19 185 CYS A N 1
ATOM 1387 C CA . CYS A 1 185 ? -10.196 -5.672 17.482 1.00 86.19 185 CYS A CA 1
ATOM 1388 C C . CYS A 1 185 ? -11.573 -5.193 17.956 1.00 86.19 185 CYS A C 1
ATOM 1390 O O . CYS A 1 185 ? -11.976 -5.468 19.086 1.00 86.19 185 CYS A O 1
ATOM 1392 N N . ILE A 1 186 ? -12.311 -4.543 17.061 1.00 86.69 186 ILE A N 1
ATOM 1393 C CA . ILE A 1 186 ? -13.673 -4.069 17.310 1.00 86.69 186 ILE A CA 1
ATOM 1394 C C . ILE A 1 186 ? -14.587 -5.276 17.553 1.00 86.69 186 ILE A C 1
ATOM 1396 O O . ILE A 1 186 ? -14.526 -6.278 16.828 1.00 86.69 186 ILE A O 1
ATOM 1400 N N . THR A 1 187 ? -15.447 -5.173 18.562 1.00 81.06 187 THR A N 1
ATOM 1401 C CA . THR A 1 187 ? -16.501 -6.146 18.862 1.00 81.06 187 THR A CA 1
ATOM 1402 C C . THR A 1 187 ? -17.875 -5.540 18.582 1.00 81.06 187 THR A C 1
ATOM 1404 O O . THR A 1 187 ? -18.007 -4.340 18.354 1.00 81.06 187 THR A O 1
ATOM 1407 N N . LEU A 1 188 ? -18.922 -6.370 18.573 1.00 71.50 188 LEU A N 1
ATOM 1408 C CA . LEU A 1 188 ? -20.300 -5.887 18.405 1.00 71.50 188 LEU A CA 1
ATOM 1409 C C . LEU A 1 188 ? -20.685 -4.860 19.483 1.00 71.50 188 LEU A C 1
ATOM 1411 O O . LEU A 1 188 ? -21.346 -3.879 19.164 1.00 71.50 188 LEU A O 1
ATOM 1415 N N . ASP A 1 189 ? -20.189 -5.037 20.710 1.00 63.69 189 ASP A N 1
ATOM 1416 C CA . ASP A 1 189 ? -20.465 -4.139 21.837 1.00 63.69 189 ASP A CA 1
ATOM 1417 C C . ASP A 1 189 ? -19.822 -2.753 21.665 1.00 63.69 189 ASP A C 1
ATOM 1419 O O . ASP A 1 189 ? -20.361 -1.756 22.140 1.00 63.69 189 ASP A O 1
ATOM 1423 N N . THR A 1 190 ? -18.678 -2.673 20.977 1.00 58.47 190 THR A N 1
ATOM 1424 C CA . THR A 1 190 ? -17.964 -1.409 20.734 1.00 58.47 190 THR A CA 1
ATOM 1425 C C . THR A 1 190 ? -18.337 -0.754 19.404 1.00 58.47 190 THR A C 1
ATOM 1427 O O . THR A 1 190 ? -18.082 0.429 19.215 1.00 58.47 190 THR A O 1
ATOM 1430 N N . ALA A 1 191 ? -18.989 -1.480 18.491 1.00 57.41 191 ALA A N 1
ATOM 1431 C CA . ALA A 1 191 ? -19.433 -0.968 17.193 1.00 57.41 191 ALA A CA 1
ATOM 1432 C C . ALA A 1 191 ? -20.727 -0.130 17.255 1.00 57.41 191 ALA A C 1
ATOM 1434 O O . ALA A 1 191 ? -21.275 0.215 16.222 1.00 57.41 191 ALA A O 1
ATOM 1435 N N . THR A 1 192 ? -21.219 0.228 18.443 1.00 47.31 192 THR A N 1
ATOM 1436 C CA . THR A 1 192 ? -22.468 0.984 18.643 1.00 47.31 192 THR A CA 1
ATOM 1437 C C . THR A 1 192 ? -23.683 0.311 17.990 1.00 47.31 192 THR A C 1
ATOM 1439 O O . THR A 1 192 ? -24.214 0.762 16.977 1.00 47.31 192 THR A O 1
ATOM 1442 N N . GLU A 1 193 ? -24.199 -0.758 18.597 1.00 38.06 193 GLU A N 1
ATOM 1443 C CA . GLU A 1 193 ? -25.565 -1.182 18.279 1.00 38.06 193 GLU A CA 1
ATOM 1444 C C . GLU A 1 193 ? -26.541 -0.022 18.575 1.00 38.06 193 GLU A C 1
ATOM 1446 O O . GLU A 1 193 ? -26.576 0.467 19.710 1.00 38.06 193 GLU A O 1
ATOM 1451 N N . PRO A 1 194 ? -27.404 0.413 17.632 1.00 33.16 194 PRO A N 1
ATOM 1452 C CA . PRO A 1 194 ? -28.642 1.047 18.042 1.00 33.16 194 PRO A CA 1
ATOM 1453 C C . PRO A 1 194 ? -29.410 -0.027 18.805 1.00 33.16 194 PRO A C 1
ATOM 1455 O O . PRO A 1 194 ? -29.870 -1.001 18.207 1.00 33.16 194 PRO A O 1
ATOM 1458 N N . SER A 1 195 ? -29.503 0.125 20.126 1.00 31.64 195 SER A N 1
ATOM 1459 C CA . SER A 1 195 ? -30.250 -0.775 20.996 1.00 31.64 195 SER A CA 1
ATOM 1460 C C . SER A 1 195 ? -31.705 -0.848 20.535 1.00 31.64 195 SER A C 1
ATOM 1462 O O . SER A 1 195 ? -32.548 -0.051 20.942 1.00 31.64 195 SER A O 1
ATOM 1464 N N . VAL A 1 196 ? -32.033 -1.827 19.698 1.00 34.19 196 VAL A N 1
ATOM 1465 C CA . VAL A 1 196 ? -33.397 -2.328 19.625 1.00 34.19 196 VAL A CA 1
ATOM 1466 C C . VAL A 1 196 ? -33.449 -3.451 20.641 1.00 34.19 196 VAL A C 1
ATOM 1468 O O . VAL A 1 196 ? -33.104 -4.591 20.349 1.00 34.19 196 VAL A O 1
ATOM 1471 N N . LEU A 1 197 ? -33.859 -3.096 21.859 1.00 30.92 197 LEU A N 1
ATOM 1472 C CA . LEU A 1 197 ? -34.380 -4.044 22.834 1.00 30.92 197 LEU A CA 1
ATOM 1473 C C . LEU A 1 197 ? -35.541 -4.796 22.175 1.00 30.92 197 LEU A C 1
ATOM 1475 O O . LEU A 1 197 ? -36.698 -4.381 22.256 1.00 30.92 197 LEU A O 1
ATOM 1479 N N . THR A 1 198 ? -35.261 -5.916 21.517 1.00 33.00 198 THR A N 1
ATOM 1480 C CA . THR A 1 198 ? -36.272 -6.953 21.364 1.00 33.00 198 THR A CA 1
ATOM 1481 C C . THR A 1 198 ? -36.482 -7.534 22.751 1.00 33.00 198 THR A C 1
ATOM 1483 O O . THR A 1 198 ? -35.784 -8.454 23.167 1.00 33.00 198 THR A O 1
ATOM 1486 N N . ASN A 1 199 ? -37.440 -6.958 23.482 1.00 37.53 199 ASN A N 1
ATOM 1487 C CA . ASN A 1 199 ? -38.114 -7.635 24.581 1.00 37.53 199 ASN A CA 1
ATOM 1488 C C . ASN A 1 199 ? -38.731 -8.916 24.009 1.00 37.53 199 ASN A C 1
ATOM 1490 O O . ASN A 1 199 ? -39.856 -8.936 23.515 1.00 37.53 199 ASN A O 1
ATOM 1494 N N . SER A 1 200 ? -37.958 -9.986 24.022 1.00 42.19 200 SER A N 1
ATOM 1495 C CA . SER A 1 200 ? -38.413 -11.351 23.821 1.00 42.19 200 SER A CA 1
ATOM 1496 C C . SER A 1 200 ? -37.827 -12.146 24.964 1.00 42.19 200 SER A C 1
ATOM 1498 O O . SER A 1 200 ? -36.830 -12.820 24.785 1.00 42.19 200 SER A O 1
ATOM 1500 N N . ASP A 1 201 ? -38.381 -11.904 26.154 1.00 41.84 201 ASP A N 1
ATOM 1501 C CA . ASP A 1 201 ? -38.497 -12.863 27.255 1.00 41.84 201 ASP A CA 1
ATOM 1502 C C . ASP A 1 201 ? -39.199 -12.179 28.438 1.00 41.84 201 ASP A C 1
ATOM 1504 O O . ASP A 1 201 ? -38.611 -11.831 29.458 1.00 41.84 201 ASP A O 1
ATOM 1508 N N . VAL A 1 202 ? -40.511 -11.972 28.294 1.00 37.59 202 VAL A N 1
ATOM 1509 C CA . VAL A 1 202 ? -41.400 -11.885 29.457 1.00 37.59 202 VAL A CA 1
ATOM 1510 C C . VAL A 1 202 ? -42.268 -13.140 29.420 1.00 37.59 202 VAL A C 1
ATOM 1512 O O . VAL A 1 202 ? -43.149 -13.233 28.562 1.00 37.59 202 VAL A O 1
ATOM 1515 N N . PRO A 1 203 ? -42.046 -14.121 30.311 1.00 40.09 203 PRO A N 1
ATOM 1516 C CA . PRO A 1 203 ? -42.972 -15.230 30.479 1.00 40.09 203 PRO A CA 1
ATOM 1517 C C . PRO A 1 203 ? -44.340 -14.669 30.882 1.00 40.09 203 PRO A C 1
ATOM 1519 O O . PRO A 1 203 ? -44.472 -14.024 31.924 1.00 40.09 203 PRO A O 1
ATOM 1522 N N . GLN A 1 204 ? -45.364 -14.883 30.053 1.00 47.69 204 GLN A N 1
ATOM 1523 C CA . GLN A 1 204 ? -46.739 -14.557 30.429 1.00 47.69 204 GLN A CA 1
ATOM 1524 C C . GLN A 1 204 ? -47.124 -15.348 31.692 1.00 47.69 204 GLN A C 1
ATOM 1526 O O . GLN A 1 204 ? -46.899 -16.561 31.740 1.00 47.69 204 GLN A O 1
ATOM 1531 N N . PRO A 1 205 ? -47.731 -14.708 32.708 1.00 46.12 205 PRO A N 1
ATOM 1532 C CA . PRO A 1 205 ? -48.261 -15.432 33.852 1.00 46.12 205 PRO A CA 1
ATOM 1533 C C . PRO A 1 205 ? -49.436 -16.326 33.413 1.00 46.12 205 PRO A C 1
ATOM 1535 O O . PRO A 1 205 ? -50.192 -15.954 32.509 1.00 46.12 205 PRO A O 1
ATOM 1538 N N . PRO A 1 206 ? -49.603 -17.512 34.026 1.00 50.78 206 PRO A N 1
ATOM 1539 C CA . PRO A 1 206 ? -50.628 -18.463 33.620 1.00 50.78 206 PRO A CA 1
ATOM 1540 C C . PRO A 1 206 ? -52.037 -17.905 33.850 1.00 50.78 206 PRO A C 1
ATOM 1542 O O . PRO A 1 206 ? -52.303 -17.218 34.838 1.00 50.78 206 PRO A O 1
ATOM 1545 N N . ALA A 1 207 ? -52.941 -18.229 32.924 1.00 56.56 207 ALA A N 1
ATOM 1546 C CA . ALA A 1 207 ? -54.335 -17.803 32.953 1.00 56.56 207 ALA A CA 1
ATOM 1547 C C . ALA A 1 207 ? -55.047 -18.240 34.252 1.00 56.56 207 ALA A C 1
ATOM 1549 O O . ALA A 1 207 ? -54.828 -19.361 34.729 1.00 56.56 207 ALA A O 1
ATOM 1550 N N . PRO A 1 208 ? -55.930 -17.399 34.822 1.00 46.72 208 PRO A N 1
ATOM 1551 C CA . PRO A 1 208 ? -56.692 -17.769 36.003 1.00 46.72 208 PRO A CA 1
ATOM 1552 C C . PRO A 1 208 ? -57.689 -18.884 35.669 1.00 46.72 208 PRO A C 1
ATOM 1554 O O . PRO A 1 208 ? -58.424 -18.822 34.684 1.00 46.72 208 PRO A O 1
ATOM 1557 N N . ARG A 1 209 ? -57.727 -19.909 36.526 1.00 48.47 209 ARG A N 1
ATOM 1558 C CA . ARG A 1 209 ? -58.787 -20.920 36.530 1.00 48.47 209 ARG A CA 1
ATOM 1559 C C . ARG A 1 209 ? -60.106 -20.255 36.922 1.00 48.47 209 ARG A C 1
ATOM 1561 O O . ARG A 1 209 ? -60.283 -19.888 38.080 1.00 48.47 209 ARG A O 1
ATOM 1568 N N . SER A 1 210 ? -61.039 -20.155 35.985 1.00 48.25 210 SER A N 1
ATOM 1569 C CA . SER A 1 210 ? -62.450 -19.940 36.299 1.00 48.25 210 SER A CA 1
ATOM 1570 C C . SER A 1 210 ? -63.085 -21.297 36.590 1.00 48.25 210 SER A C 1
ATOM 1572 O O . SER A 1 210 ? -63.203 -22.131 35.697 1.00 48.25 210 SER A O 1
ATOM 1574 N N . GLY A 1 211 ? -63.430 -21.534 37.853 1.00 50.69 211 GLY A N 1
ATOM 1575 C CA . GLY A 1 211 ? -64.320 -22.622 38.238 1.00 50.69 211 GLY A CA 1
ATOM 1576 C C . GLY A 1 211 ? -65.777 -22.178 38.145 1.00 50.69 211 GLY A C 1
ATOM 1577 O O . GLY A 1 211 ? -66.089 -21.066 38.569 1.00 50.69 211 GLY A O 1
ATOM 1578 N N . ILE A 1 212 ? -66.623 -23.064 37.617 1.00 42.16 212 ILE A N 1
ATOM 1579 C CA . ILE A 1 212 ? -67.927 -23.457 38.175 1.00 42.16 212 ILE A CA 1
ATOM 1580 C C . ILE A 1 212 ? -68.023 -24.969 37.980 1.00 42.16 212 ILE A C 1
ATOM 1582 O O . ILE A 1 212 ? -67.748 -25.415 36.843 1.00 42.16 212 ILE A O 1
#

pLDDT: mean 75.89, std 15.83, range [30.92, 93.25]

Secondary structure (DSSP, 8-state):
--STT-EEEEEETTEEEEEEPPPHHHHTTTEEEE--HHHHHHHHHHTT----SHHHHHHHHHTTS--EEEEEEEEEEEEEEEE-HHHHHHHHHHHHTSHHHHHHHHHHHHTT-EEEEEEEEEEEEEEEEEEEPHHHHS-HHHHHHHHHHHHHHHHHHHTS-EEE-SSSEEEEEEEEEEEEEEEEEE-TTTS-----------PPPPPP----

Sequence (212 aa):
MRGPGALYVVEGGGRYAKVCDAEPHVLETKVRKSPTPSQVHDRLESGGFSLSGALLDSINASLGATRVSSIEYTLADPAISEISLSDLSEIEDAMLQQKRCDDTVQRLLKQGKKVCSGAAALSATTRYRVHVEAKFEANAEDRTPILGAAQKALAEHTQSQIQSIGTDQFSGENLFYGIQLSELCITLDTATEPSVLTNSDVPQPPAPRSGI